Protein AF-0000000080429014 (afdb_homodimer)

Organism: Mucor circinelloides f. circinelloides (strain 1006PhL) (NCBI:txid1220926)

Secondary structure (DSSP, 8-state):
-EEEETTTTEEEEPPBTSEEEE-TTSTT---TTS-TTSEEEEE-TTS-EEEEE-SSS-EEETTEEE-BT-EEEE-TT-EEEEEEEEEEEEEEEEEEEE-PPPSS------B--/-EEEETTTTEEEEPPBTSEEEE-TTSTT---TTS-TTSEEEEE-TTS-EEEEE-SSS-EEETTEEE-BT-EEEE-TT-EEEEEEEEEEEEEEEEEEEE-PPPSS------B--

pLDDT: mean 89.36, std 12.42, range [37.47, 98.31]

Radius of gyration: 23.68 Å; Cα contacts (8 Å, |Δi|>4): 549; chains: 2; bounding box: 33×67×46 Å

Foldseek 3Di:
DWDADPVVRDIGDDDEPDKDFDWDPPRPQPAPQIDSRQKIWHQYPVRKIKIAGADQWFKDWVNHTDGHRGMDIDDPPIDIDTDRDDDPDDDDDDDDDDDDDDPDDDDDPDDPD/DWDADPVVRDIDDDDEPDKDFDWDPPRPQPAPQIDSRQKIWHQYPVRKIKIAGADQWFKDWVNHTDGHRHMDIDDPPIDIDTDRDDDPDDDDDDDDDDDDDDPDDDDDPDDPD

Sequence (226 aa):
MSFTNLTSNETYELKVGEPTYIGRHKYGIESKFISERQLKVILEEDNRCFITNLSNKRVRLNHAAILINDEHQLQDGDEIDLLLEGIRKGKHLKFKFNLPLLDEKVVRNVAVIMSFTNLTSNETYELKVGEPTYIGRHKYGIESKFISERQLKVILEEDNRCFITNLSNKRVRLNHAAILIND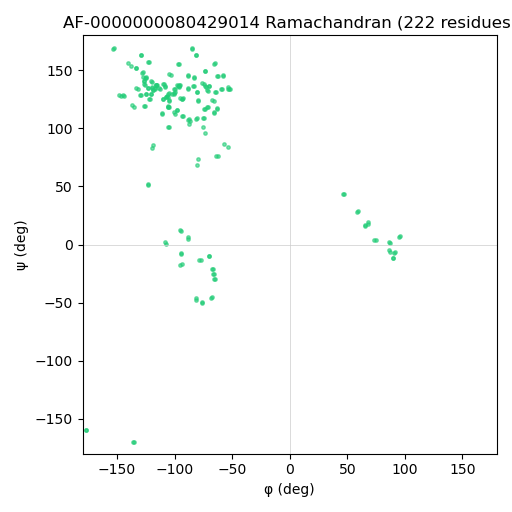EHQLQDGDEIDLLLEGIRKGKHLKFKFNLPLLDEKVVRNVAVI

Solvent-accessible surface area (backbone atoms only — not comparable to full-atom values): 12555 Å² total; per-residue (Å²): 95,33,37,25,27,65,79,80,66,48,73,43,75,61,51,70,72,38,79,44,64,42,20,34,83,34,90,82,34,86,38,95,75,43,47,59,58,30,29,43,33,37,32,38,86,85,62,51,29,37,38,27,33,64,44,90,61,58,33,22,52,73,77,18,45,50,52,61,73,38,73,41,77,58,54,52,67,41,35,40,40,37,55,52,42,61,43,75,50,47,52,68,49,39,35,36,32,46,46,66,85,64,94,62,83,84,84,76,91,61,55,75,108,93,33,37,26,28,66,80,79,67,48,74,43,78,60,51,70,71,38,78,44,66,43,20,33,80,34,90,83,33,83,39,92,76,43,46,59,59,31,29,43,33,36,30,38,88,86,60,49,31,37,38,29,31,65,42,90,58,58,34,23,52,74,77,19,44,50,52,61,71,38,74,43,76,58,53,52,67,41,36,39,40,36,56,51,42,60,44,76,51,46,53,69,48,39,36,38,31,45,47,65,85,64,95,61,83,85,85,76,90,61,55,75,107

InterPro domains:
  IPR000253 Forkhead-associated (FHA) domain [PF00498] (22-82)
  IPR008984 SMAD/FHA domain superfamily [SSF49879] (11-83)

Nearest PDB structures (foldseek):
  5t2f-assembly1_A  TM=8.576E-01  e=1.358E-03  Saccharomyces cerevisiae S288C
  1g6g-assembly1_B  TM=8.709E-01  e=2.890E-03  Saccharomyces cerevisiae
  5t2f-assembly4_D  TM=8.706E-01  e=4.599E-03  Saccharomyces cerevisiae S288C
  5t2s-assembly3_C  TM=8.630E-01  e=4.095E-03  Saccharomyces cerevisiae S288C
  6c4u-assembly6_A  TM=7.864E-01  e=4.095E-03  Saccharomyces cerevisiae

Structure (mmCIF, N/CA/C/O backbone):
data_AF-0000000080429014-model_v1
#
loop_
_entity.id
_entity.type
_entity.pdbx_description
1 polymer 'FHA domain-containing protein'
#
loop_
_atom_site.group_PDB
_atom_site.id
_atom_site.type_symbol
_atom_site.label_atom_id
_atom_site.label_alt_id
_atom_site.label_comp_id
_atom_site.label_asym_id
_atom_site.label_entity_id
_atom_site.label_seq_id
_atom_site.pdbx_PDB_ins_code
_atom_site.Cartn_x
_atom_site.Cartn_y
_atom_site.Cartn_z
_atom_site.occupancy
_atom_site.B_iso_or_equiv
_atom_site.auth_seq_id
_atom_site.auth_comp_id
_atom_site.auth_asym_id
_atom_site.auth_atom_id
_atom_site.pdbx_PDB_model_num
ATOM 1 N N . MET A 1 1 ? -3.182 -32.344 -12.32 1 93.31 1 MET A N 1
ATOM 2 C CA . MET A 1 1 ? -3.227 -31.141 -11.492 1 93.31 1 MET A CA 1
ATOM 3 C C . MET A 1 1 ? -2.412 -30.016 -12.125 1 93.31 1 MET A C 1
ATOM 5 O O . MET A 1 1 ? -1.386 -30.266 -12.758 1 93.31 1 MET A O 1
ATOM 9 N N . SER A 1 2 ? -2.988 -28.828 -12.195 1 97.5 2 SER A N 1
ATOM 10 C CA . SER A 1 2 ? -2.369 -27.766 -12.977 1 97.5 2 SER A CA 1
ATOM 11 C C . SER A 1 2 ? -2.76 -26.391 -12.438 1 97.5 2 SER A C 1
ATOM 13 O O . SER A 1 2 ? -3.559 -26.281 -11.5 1 97.5 2 SER A O 1
ATOM 15 N N . PHE A 1 3 ? -2.072 -25.391 -12.922 1 97.88 3 PHE A N 1
ATOM 16 C CA . PHE A 1 3 ? -2.52 -24.016 -12.727 1 97.88 3 PHE A CA 1
ATOM 17 C C . PHE A 1 3 ? -2.449 -23.234 -14.031 1 97.88 3 PHE A C 1
ATOM 19 O O . PHE A 1 3 ? -1.643 -23.547 -14.906 1 97.88 3 PHE A O 1
ATOM 26 N N . THR A 1 4 ? -3.318 -22.281 -14.086 1 98.31 4 THR A N 1
ATOM 27 C CA . THR A 1 4 ? -3.488 -21.547 -15.336 1 98.31 4 THR A CA 1
ATOM 28 C C . THR A 1 4 ? -3.242 -20.062 -15.125 1 98.31 4 THR A C 1
ATOM 30 O O . THR A 1 4 ? -3.76 -19.469 -14.172 1 98.31 4 THR A O 1
ATOM 33 N N . ASN A 1 5 ? -2.301 -19.5 -15.953 1 97.69 5 ASN A N 1
ATOM 34 C CA . ASN A 1 5 ? -2.23 -18.047 -16.078 1 97.69 5 ASN A CA 1
ATOM 35 C C . ASN A 1 5 ? -3.477 -17.484 -16.734 1 97.69 5 ASN A C 1
ATOM 37 O O . ASN A 1 5 ? -3.711 -17.719 -17.922 1 97.69 5 ASN A O 1
ATOM 41 N N . LEU A 1 6 ? -4.191 -16.719 -15.93 1 95.94 6 LEU A N 1
ATOM 42 C CA . LEU A 1 6 ? -5.496 -16.297 -16.422 1 95.94 6 LEU A CA 1
ATOM 43 C C . LEU A 1 6 ? -5.355 -15.148 -17.406 1 95.94 6 LEU A C 1
ATOM 45 O O . LEU A 1 6 ? -6.281 -14.867 -18.172 1 95.94 6 LEU A O 1
ATOM 49 N N . THR A 1 7 ? -4.227 -14.617 -17.422 1 88.75 7 THR A N 1
ATOM 50 C CA . THR A 1 7 ? -3.967 -13.539 -18.375 1 88.75 7 THR A CA 1
ATOM 51 C C . THR A 1 7 ? -3.643 -14.094 -19.75 1 88.75 7 THR A C 1
ATOM 53 O O . THR A 1 7 ? -4.195 -13.641 -20.75 1 88.75 7 THR A O 1
ATOM 56 N N . SER A 1 8 ? -2.781 -15.055 -19.812 1 91.25 8 SER A N 1
ATOM 57 C CA . SER A 1 8 ? -2.354 -15.648 -21.078 1 91.25 8 SER A CA 1
ATOM 58 C C . SER A 1 8 ? -3.184 -16.875 -21.422 1 91.25 8 SER A C 1
ATOM 60 O O . SER A 1 8 ? -3.143 -17.359 -22.547 1 91.25 8 SER A O 1
ATOM 62 N N . ASN A 1 9 ? -3.869 -17.422 -20.469 1 95.12 9 ASN A N 1
ATOM 63 C CA . ASN A 1 9 ? -4.656 -18.656 -20.578 1 95.12 9 ASN A CA 1
ATOM 64 C C . ASN A 1 9 ? -3.768 -19.875 -20.781 1 95.12 9 ASN A C 1
ATOM 66 O O . ASN A 1 9 ? -4.203 -20.875 -21.375 1 95.12 9 ASN A O 1
ATOM 70 N N . GLU A 1 10 ? -2.506 -19.734 -20.469 1 96.69 10 GLU A N 1
ATOM 71 C CA . GLU A 1 10 ? -1.601 -20.875 -20.516 1 96.69 10 GLU A CA 1
ATOM 72 C C . GLU A 1 10 ? -1.693 -21.703 -19.234 1 96.69 10 GLU A C 1
ATOM 74 O O . GLU A 1 10 ? -1.792 -21.156 -18.141 1 96.69 10 GLU A O 1
ATOM 79 N N . THR A 1 11 ? -1.732 -23.016 -19.438 1 98.31 11 THR A N 1
ATOM 80 C CA . THR A 1 11 ? -1.857 -23.938 -18.312 1 98.31 11 THR A CA 1
ATOM 81 C C . THR A 1 11 ? -0.561 -24.719 -18.109 1 98.31 11 THR A C 1
ATOM 83 O O . THR A 1 11 ? 0.078 -25.141 -19.078 1 98.31 11 THR A O 1
ATOM 86 N N . TYR A 1 12 ? -0.202 -24.859 -16.828 1 97.94 12 TYR A N 1
ATOM 87 C CA . TYR A 1 12 ? 1.042 -25.531 -16.469 1 97.94 12 TYR A CA 1
ATOM 88 C C . TYR A 1 12 ? 0.783 -26.672 -15.5 1 97.94 12 TYR A C 1
ATOM 90 O O . TYR A 1 12 ? -0.049 -26.562 -14.602 1 97.94 12 TYR A O 1
ATOM 98 N N . GLU A 1 13 ? 1.482 -27.672 -15.656 1 96.94 13 GLU A N 1
ATOM 99 C CA . GLU A 1 13 ? 1.328 -28.828 -14.789 1 96.94 13 GLU A CA 1
ATOM 100 C C . GLU A 1 13 ? 2.098 -28.656 -13.484 1 96.94 13 GLU A C 1
ATOM 102 O O . GLU A 1 13 ? 3.182 -28.062 -13.469 1 96.94 13 GLU A O 1
ATOM 107 N N . LEU A 1 14 ? 1.487 -29.172 -12.445 1 97.19 14 LEU A N 1
ATOM 108 C CA . LEU A 1 14 ? 2.168 -29.219 -11.156 1 97.19 14 LEU A CA 1
ATOM 109 C C . LEU A 1 14 ? 2.828 -30.578 -10.945 1 97.19 14 LEU A C 1
ATOM 111 O O . LEU A 1 14 ? 2.238 -31.609 -11.258 1 97.19 14 LEU A O 1
ATOM 115 N N . LYS A 1 15 ? 4.004 -30.547 -10.445 1 94.62 15 LYS A N 1
ATOM 116 C CA . LYS A 1 15 ? 4.695 -31.797 -10.125 1 94.62 15 LYS A CA 1
ATOM 117 C C . LYS A 1 15 ? 4.367 -32.25 -8.711 1 94.62 15 LYS A C 1
ATOM 119 O O . LYS A 1 15 ? 4.398 -31.469 -7.766 1 94.62 15 LYS A O 1
ATOM 124 N N . VAL A 1 16 ? 4.082 -33.531 -8.664 1 95 16 VAL A N 1
ATOM 125 C CA . VAL A 1 16 ? 3.766 -34.094 -7.355 1 95 16 VAL A CA 1
ATOM 126 C C . VAL A 1 16 ? 5.055 -34.375 -6.582 1 95 16 VAL A C 1
ATOM 128 O O . VAL A 1 16 ? 6.004 -34.938 -7.133 1 95 16 VAL A O 1
ATOM 131 N N . GLY A 1 17 ? 5.07 -33.938 -5.395 1 94.56 17 GLY A N 1
ATOM 132 C CA . GLY A 1 17 ? 6.172 -34.312 -4.52 1 94.56 17 GLY A CA 1
ATOM 133 C C . GLY A 1 17 ? 7.371 -33.375 -4.652 1 94.56 17 GLY A C 1
ATOM 134 O O . GLY A 1 17 ? 8.391 -33.562 -3.986 1 94.56 17 GLY A O 1
ATOM 135 N N . GLU A 1 18 ? 7.301 -32.469 -5.605 1 95.19 18 GLU A N 1
ATOM 136 C CA . GLU A 1 18 ? 8.383 -31.5 -5.809 1 95.19 18 GLU A CA 1
ATOM 137 C C . GLU A 1 18 ? 7.867 -30.062 -5.793 1 95.19 18 GLU A C 1
ATOM 139 O O . GLU A 1 18 ? 6.773 -29.797 -6.285 1 95.19 18 GLU A O 1
ATOM 144 N N . PRO A 1 19 ? 8.68 -29.172 -5.219 1 97.19 19 PRO A N 1
ATOM 145 C CA . PRO A 1 19 ? 8.234 -27.781 -5.211 1 97.19 19 PRO A CA 1
ATOM 146 C C . PRO A 1 19 ? 8.258 -27.156 -6.602 1 97.19 19 PRO A C 1
ATOM 148 O O . PRO A 1 19 ? 9.148 -27.438 -7.398 1 97.19 19 PRO A O 1
ATOM 151 N N . THR A 1 20 ? 7.262 -26.453 -6.91 1 97.94 20 THR A N 1
ATOM 152 C CA . THR A 1 20 ? 7.195 -25.578 -8.086 1 97.94 20 THR A CA 1
ATOM 153 C C . THR A 1 20 ? 7.332 -24.125 -7.68 1 97.94 20 THR A C 1
ATOM 155 O O . THR A 1 20 ? 6.57 -23.625 -6.852 1 97.94 20 THR A O 1
ATOM 158 N N . TYR A 1 21 ? 8.273 -23.422 -8.242 1 98.19 21 TYR A N 1
ATOM 159 C CA . TYR A 1 21 ? 8.453 -22.016 -7.949 1 98.19 21 TYR A CA 1
ATOM 160 C C . TYR A 1 21 ? 7.887 -21.141 -9.062 1 98.19 21 TYR A C 1
ATOM 162 O O . TYR A 1 21 ? 8.18 -21.375 -10.242 1 98.19 21 TYR A O 1
ATOM 170 N N . ILE A 1 22 ? 7.098 -20.219 -8.68 1 98 22 ILE A N 1
ATOM 171 C CA . ILE A 1 22 ? 6.477 -19.266 -9.586 1 98 22 ILE A CA 1
ATOM 172 C C . ILE A 1 22 ? 7.078 -17.875 -9.367 1 98 22 ILE A C 1
ATOM 174 O O . ILE A 1 22 ? 7.098 -17.375 -8.234 1 98 22 ILE A O 1
ATOM 178 N N . GLY A 1 23 ? 7.547 -17.328 -10.359 1 97.81 23 GLY A N 1
ATOM 179 C CA . GLY A 1 23 ? 8.188 -16.031 -10.266 1 97.81 23 GLY A CA 1
ATOM 180 C C . GLY A 1 23 ? 8.641 -15.5 -11.609 1 97.81 23 GLY A C 1
ATOM 181 O O . GLY A 1 23 ? 8.156 -15.93 -12.656 1 97.81 23 GLY A O 1
ATOM 182 N N . ARG A 1 24 ? 9.547 -14.586 -11.562 1 96 24 ARG A N 1
ATOM 183 C CA . ARG A 1 24 ? 10.039 -13.867 -12.734 1 96 24 ARG A CA 1
ATOM 184 C C . ARG A 1 24 ? 10.516 -14.836 -13.812 1 96 24 ARG A C 1
ATOM 186 O O . ARG A 1 24 ? 11.188 -15.828 -13.508 1 96 24 ARG A O 1
ATOM 193 N N . HIS A 1 25 ? 10.18 -14.617 -15.008 1 96.5 25 HIS A N 1
ATOM 194 C CA . HIS A 1 25 ? 10.562 -15.336 -16.219 1 96.5 25 HIS A CA 1
ATOM 195 C C . HIS A 1 25 ? 9.859 -16.688 -16.297 1 96.5 25 HIS A C 1
ATOM 197 O O . HIS A 1 25 ? 10.195 -17.516 -17.156 1 96.5 25 HIS A O 1
ATOM 203 N N . LYS A 1 26 ? 9.008 -16.953 -15.367 1 97.25 26 LYS A N 1
ATOM 204 C CA . LYS A 1 26 ? 8.289 -18.219 -15.367 1 97.25 26 LYS A CA 1
ATOM 205 C C . LYS A 1 26 ? 6.781 -18 -15.445 1 97.25 26 LYS A C 1
ATOM 207 O O . LYS A 1 26 ? 6.262 -17.047 -14.852 1 97.25 26 LYS A O 1
ATOM 212 N N . TYR A 1 27 ? 6.105 -18.781 -16.172 1 97.38 27 TYR A N 1
ATOM 213 C CA . TYR A 1 27 ? 4.652 -18.906 -16.188 1 97.38 27 TYR A CA 1
ATOM 214 C C . TYR A 1 27 ? 4.004 -17.578 -16.547 1 97.38 27 TYR A C 1
ATOM 216 O O . TYR A 1 27 ? 2.959 -17.219 -16 1 97.38 27 TYR A O 1
ATOM 224 N N . GLY A 1 28 ? 4.703 -16.781 -17.312 1 96.12 28 GLY A N 1
ATOM 225 C CA . GLY A 1 28 ? 4.145 -15.562 -17.859 1 96.12 28 GLY A CA 1
ATOM 226 C C . GLY A 1 28 ? 4.441 -14.336 -17.031 1 96.12 28 GLY A C 1
ATOM 227 O O . GLY A 1 28 ? 3.895 -13.258 -17.281 1 96.12 28 GLY A O 1
ATOM 228 N N . ILE A 1 29 ? 5.242 -14.484 -16.031 1 95.75 29 ILE A N 1
ATOM 229 C CA . ILE A 1 29 ? 5.59 -13.352 -15.188 1 95.75 29 ILE A CA 1
ATOM 230 C C . ILE A 1 29 ? 6.801 -12.617 -15.766 1 95.75 29 ILE A C 1
ATOM 232 O O . ILE A 1 29 ? 7.918 -13.141 -15.727 1 95.75 29 ILE A O 1
ATOM 236 N N . GLU A 1 30 ? 6.41 -11.406 -16.297 1 92.62 30 GLU A N 1
ATOM 237 C CA . GLU A 1 30 ? 7.473 -10.555 -16.828 1 92.62 30 GLU A CA 1
ATOM 238 C C . GLU A 1 30 ? 7.523 -9.219 -16.094 1 92.62 30 GLU A C 1
ATOM 240 O O . GLU A 1 30 ? 6.832 -8.273 -16.469 1 92.62 30 GLU A O 1
ATOM 245 N N . 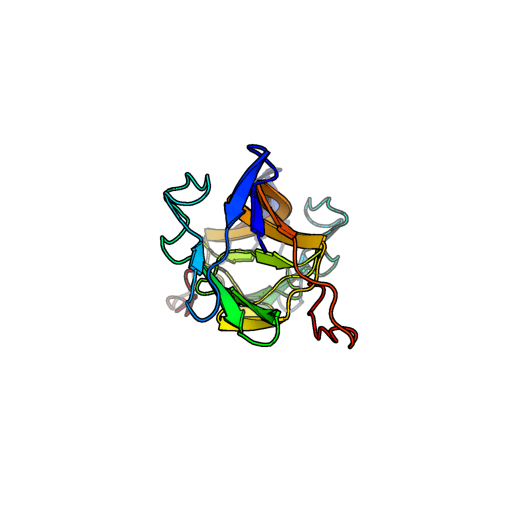SER A 1 31 ? 8.148 -9.219 -15.016 1 91.88 31 SER A N 1
ATOM 246 C CA . SER A 1 31 ? 8.367 -8.031 -14.203 1 91.88 31 SER A CA 1
ATOM 247 C C . SER A 1 31 ? 9.719 -8.086 -13.492 1 91.88 31 SER A C 1
ATOM 249 O O . SER A 1 31 ? 10.023 -9.062 -12.805 1 91.88 31 SER A O 1
ATOM 251 N N . LYS A 1 32 ? 10.477 -7.055 -13.641 1 90.69 32 LYS A N 1
ATOM 252 C CA . LYS A 1 32 ? 11.789 -7.016 -13 1 90.69 32 LYS A CA 1
ATOM 253 C C . LYS A 1 32 ? 11.664 -6.887 -11.484 1 90.69 32 LYS A C 1
ATOM 255 O O . LYS A 1 32 ? 12.648 -7.059 -10.758 1 90.69 32 LYS A O 1
ATOM 260 N N . PHE A 1 33 ? 10.438 -6.633 -11 1 89.31 33 PHE A N 1
ATOM 261 C CA . PHE A 1 33 ? 10.227 -6.395 -9.578 1 89.31 33 PHE A CA 1
ATOM 262 C C . PHE A 1 33 ? 9.836 -7.684 -8.859 1 89.31 33 PHE A C 1
ATOM 264 O O . PHE A 1 33 ? 9.703 -7.703 -7.637 1 89.31 33 PHE A O 1
ATOM 271 N N . ILE A 1 34 ? 9.586 -8.703 -9.555 1 93.69 34 ILE A N 1
ATOM 272 C CA . ILE A 1 34 ? 9.172 -9.984 -8.984 1 93.69 34 ILE A CA 1
ATOM 273 C C . ILE A 1 34 ? 10.367 -10.922 -8.906 1 93.69 34 ILE A C 1
ATOM 275 O O . ILE A 1 34 ? 11.133 -11.047 -9.867 1 93.69 34 ILE A O 1
ATOM 279 N N . SER A 1 35 ? 10.5 -11.555 -7.742 1 95.19 35 SER A N 1
ATOM 280 C CA . SER A 1 35 ? 11.562 -12.547 -7.582 1 95.19 35 SER A CA 1
ATOM 281 C C . SER A 1 35 ? 11.336 -13.75 -8.492 1 95.19 35 SER A C 1
ATOM 283 O O . SER A 1 35 ? 10.195 -14.102 -8.789 1 95.19 35 SER A O 1
ATOM 285 N N . GLU A 1 36 ? 12.422 -14.461 -8.82 1 97.06 36 GLU A N 1
ATOM 286 C CA . GLU A 1 36 ? 12.344 -15.711 -9.562 1 97.06 36 GLU A CA 1
ATOM 287 C C . GLU A 1 36 ? 11.672 -16.797 -8.727 1 97.06 36 GLU A C 1
ATOM 289 O O . GLU A 1 36 ? 11.172 -17.781 -9.266 1 97.06 36 GLU A O 1
ATOM 294 N N . ARG A 1 37 ? 11.68 -16.625 -7.523 1 97.31 37 ARG A N 1
ATOM 295 C CA . ARG A 1 37 ? 11.102 -17.547 -6.562 1 97.31 37 ARG A CA 1
ATOM 296 C C . ARG A 1 37 ? 10.062 -16.859 -5.688 1 97.31 37 ARG A C 1
ATOM 298 O O . ARG A 1 37 ? 10.102 -16.969 -4.461 1 97.31 37 ARG A O 1
ATOM 305 N N . GLN A 1 38 ? 9.102 -16.188 -6.297 1 97.31 38 GLN A N 1
ATOM 306 C CA . GLN A 1 38 ? 8.102 -15.375 -5.602 1 97.31 38 GLN A CA 1
ATOM 307 C C . GLN A 1 38 ? 7.148 -16.25 -4.797 1 97.31 38 GLN A C 1
ATOM 309 O O . GLN A 1 38 ? 6.852 -15.953 -3.637 1 97.31 38 GLN A O 1
ATOM 314 N N . LEU A 1 39 ? 6.668 -17.328 -5.406 1 97.94 39 LEU A N 1
ATOM 315 C CA . LEU A 1 39 ? 5.738 -18.266 -4.785 1 97.94 39 LEU A CA 1
ATOM 316 C C . LEU A 1 39 ? 6.277 -19.688 -4.844 1 97.94 39 LEU A C 1
ATOM 318 O O . LEU A 1 39 ? 6.879 -20.094 -5.844 1 97.94 39 LEU A O 1
ATOM 322 N N . LYS A 1 40 ? 6.133 -20.375 -3.793 1 98.31 40 LYS A N 1
ATOM 323 C CA . LYS A 1 40 ? 6.41 -21.812 -3.74 1 98.31 40 LYS A CA 1
ATOM 324 C C . LYS A 1 40 ? 5.117 -22.625 -3.66 1 98.31 40 LYS A C 1
ATOM 326 O O . LYS A 1 40 ? 4.27 -22.359 -2.805 1 98.31 40 LYS A O 1
ATOM 331 N N . VAL A 1 41 ? 4.977 -23.562 -4.559 1 98.25 41 VAL A N 1
ATOM 332 C CA . VAL A 1 41 ? 3.807 -24.422 -4.562 1 98.25 41 VAL A CA 1
ATOM 333 C C . VAL A 1 41 ? 4.246 -25.891 -4.414 1 98.25 41 VAL A C 1
ATOM 335 O O . VAL A 1 41 ? 5.137 -26.344 -5.129 1 98.25 41 VAL A O 1
ATOM 338 N N . ILE A 1 42 ? 3.613 -26.516 -3.494 1 97.38 42 ILE A N 1
ATOM 339 C CA . ILE A 1 42 ? 3.93 -27.938 -3.295 1 97.38 42 ILE A CA 1
ATOM 340 C C . ILE A 1 42 ? 2.65 -28.766 -3.371 1 97.38 42 ILE A C 1
ATOM 342 O O . ILE A 1 42 ? 1.707 -28.531 -2.609 1 97.38 42 ILE A O 1
ATOM 346 N N . LEU A 1 43 ? 2.648 -29.641 -4.32 1 96.69 43 LEU A N 1
ATOM 347 C CA . LEU A 1 43 ? 1.604 -30.656 -4.395 1 96.69 43 LEU A CA 1
ATOM 348 C C . LEU A 1 43 ? 2.078 -31.969 -3.787 1 96.69 43 LEU A C 1
ATOM 350 O O . LEU A 1 43 ? 2.977 -32.625 -4.324 1 96.69 43 LEU A O 1
ATOM 354 N N . GLU A 1 44 ? 1.412 -32.281 -2.775 1 95.38 44 GLU A N 1
ATOM 355 C CA . GLU A 1 44 ? 1.82 -33.5 -2.066 1 95.38 44 GLU A CA 1
ATOM 356 C C . GLU A 1 44 ? 1.2 -34.75 -2.697 1 95.38 44 GLU A C 1
ATOM 358 O O . GLU A 1 44 ? 0.264 -34.656 -3.494 1 95.38 44 GLU A O 1
ATOM 363 N N . GLU A 1 45 ? 1.742 -35.875 -2.232 1 94.12 45 GLU A N 1
ATOM 364 C CA . GLU A 1 45 ? 1.263 -37.156 -2.76 1 94.12 45 GLU A CA 1
ATOM 365 C C . GLU A 1 45 ? -0.19 -37.406 -2.365 1 94.12 45 GLU A C 1
ATOM 367 O O . GLU A 1 45 ? -0.926 -38.094 -3.084 1 94.12 45 GLU A O 1
ATOM 372 N N . ASP A 1 46 ? -0.623 -36.844 -1.316 1 92.5 46 ASP A N 1
ATOM 373 C CA . ASP A 1 46 ? -1.994 -37.062 -0.861 1 92.5 46 ASP A CA 1
ATOM 374 C C . ASP A 1 46 ? -2.943 -36.062 -1.502 1 92.5 46 ASP A C 1
ATOM 376 O O . ASP A 1 46 ? -4.086 -35.906 -1.061 1 92.5 46 ASP A O 1
ATOM 380 N N . ASN A 1 47 ? -2.436 -35.25 -2.414 1 92.25 47 ASN A N 1
ATOM 381 C CA . ASN A 1 47 ? -3.209 -34.344 -3.246 1 92.25 47 ASN A CA 1
ATOM 382 C C . ASN A 1 47 ? -3.428 -33 -2.549 1 92.25 47 ASN A C 1
ATOM 384 O O . ASN A 1 47 ? -4.098 -32.125 -3.088 1 92.25 47 ASN A O 1
ATOM 388 N N . ARG A 1 48 ? -2.893 -32.906 -1.408 1 94.06 48 ARG A N 1
ATOM 389 C CA . ARG A 1 48 ? -2.922 -31.578 -0.79 1 94.06 48 ARG A CA 1
ATOM 390 C C . ARG A 1 48 ? -1.909 -30.641 -1.444 1 94.06 48 ARG A C 1
ATOM 392 O O . ARG A 1 48 ? -0.793 -31.062 -1.767 1 94.06 48 ARG A O 1
ATOM 399 N N . CYS A 1 49 ? -2.348 -29.469 -1.634 1 95.88 49 CYS A N 1
ATOM 400 C CA . CYS A 1 49 ? -1.521 -28.453 -2.293 1 95.88 49 CYS A CA 1
ATOM 401 C C . CYS A 1 49 ? -1.359 -27.219 -1.412 1 95.88 49 CYS A C 1
ATOM 403 O O . CYS A 1 49 ? -2.324 -26.766 -0.799 1 95.88 49 CYS A O 1
ATOM 405 N N . PHE A 1 50 ? -0.13 -26.75 -1.337 1 96.44 50 PHE A N 1
ATOM 406 C CA . PHE A 1 50 ? 0.166 -25.609 -0.491 1 96.44 50 PHE A CA 1
ATOM 407 C C . PHE A 1 50 ? 0.91 -24.531 -1.277 1 96.44 50 PHE A C 1
ATOM 409 O O . PHE A 1 50 ? 1.704 -24.844 -2.168 1 96.44 50 PHE A O 1
ATOM 416 N N . ILE A 1 51 ? 0.623 -23.266 -0.867 1 97.12 51 ILE A N 1
ATOM 417 C CA . ILE A 1 51 ? 1.328 -22.141 -1.473 1 97.12 51 ILE A CA 1
ATOM 418 C C . ILE A 1 51 ? 1.952 -21.281 -0.382 1 97.12 51 ILE A C 1
ATOM 420 O O . ILE A 1 51 ? 1.357 -21.078 0.681 1 97.12 51 ILE A O 1
ATOM 424 N N . THR A 1 52 ? 3.113 -20.812 -0.637 1 96.12 52 THR A N 1
ATOM 425 C CA . THR A 1 52 ? 3.824 -19.922 0.274 1 96.12 52 THR A CA 1
ATOM 426 C C . THR A 1 52 ? 4.336 -18.703 -0.465 1 96.12 52 THR A C 1
ATOM 428 O O . THR A 1 52 ? 4.906 -18.812 -1.554 1 96.12 52 THR A O 1
ATOM 431 N N . ASN A 1 53 ? 4.02 -17.547 0.081 1 96.19 53 ASN A N 1
ATOM 432 C CA . ASN A 1 53 ? 4.613 -16.297 -0.387 1 96.19 53 ASN A CA 1
ATOM 433 C C . ASN A 1 53 ? 6.016 -16.094 0.178 1 96.19 53 ASN A C 1
ATOM 435 O O . ASN A 1 53 ? 6.199 -16.047 1.396 1 96.19 53 ASN A O 1
ATOM 439 N N . LEU A 1 54 ? 6.996 -15.914 -0.732 1 96 54 LEU A N 1
ATOM 440 C CA . LEU A 1 54 ? 8.375 -15.969 -0.258 1 96 54 LEU A CA 1
ATOM 441 C C . LEU A 1 54 ? 9 -14.578 -0.243 1 96 54 LEU A C 1
ATOM 443 O O . LEU A 1 54 ? 10.18 -14.43 0.057 1 96 54 LEU A O 1
ATOM 447 N N . SER A 1 55 ? 8.266 -13.539 -0.622 1 92.38 55 SER A N 1
ATOM 448 C CA . SER A 1 55 ? 8.773 -12.172 -0.645 1 92.38 55 SER A CA 1
ATOM 449 C C . SER A 1 55 ? 7.766 -11.188 -0.052 1 92.38 55 SER A C 1
ATOM 451 O O . SER A 1 55 ? 6.781 -11.602 0.564 1 92.38 55 SER A O 1
ATOM 453 N N . ASN A 1 56 ? 8.031 -9.906 -0.208 1 86.44 56 ASN A N 1
ATOM 454 C CA . ASN A 1 56 ? 7.168 -8.875 0.36 1 86.44 56 ASN A CA 1
ATOM 455 C C . ASN A 1 56 ? 6.145 -8.375 -0.656 1 86.44 56 ASN A C 1
ATOM 457 O O . ASN A 1 56 ? 5.484 -7.363 -0.429 1 86.44 56 ASN A O 1
ATOM 461 N N . LYS A 1 57 ? 6.027 -9.086 -1.736 1 88.62 57 LYS A N 1
ATOM 462 C CA . LYS A 1 57 ? 5.062 -8.664 -2.748 1 88.62 57 LYS A CA 1
ATOM 463 C C . LYS A 1 57 ? 3.633 -8.953 -2.305 1 88.62 57 LYS A C 1
ATOM 465 O O . LYS A 1 57 ? 3.398 -9.859 -1.505 1 88.62 57 LYS A O 1
ATOM 470 N N . ARG A 1 58 ? 2.826 -8.125 -2.762 1 87.31 58 ARG A N 1
ATOM 471 C CA . ARG A 1 58 ? 1.421 -8.32 -2.414 1 87.31 58 ARG A CA 1
ATOM 472 C C . ARG A 1 58 ? 0.824 -9.492 -3.18 1 87.31 58 ARG A C 1
ATOM 474 O O . ARG A 1 58 ? 0.781 -9.484 -4.41 1 87.31 58 ARG A O 1
ATOM 481 N N . VAL A 1 59 ? 0.425 -10.492 -2.492 1 91.31 59 VAL A N 1
ATOM 482 C CA . VAL A 1 59 ? -0.206 -11.688 -3.035 1 91.31 59 VAL A CA 1
ATOM 483 C C . VAL A 1 59 ? -1.554 -11.914 -2.354 1 91.31 59 VAL A C 1
ATOM 485 O O . VAL A 1 59 ? -1.662 -11.82 -1.129 1 91.31 59 VAL A O 1
ATOM 488 N N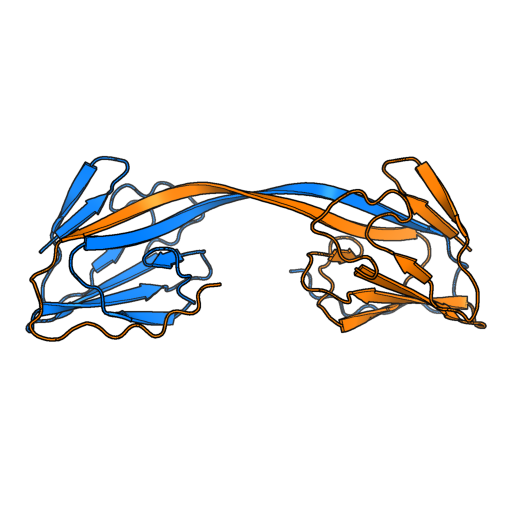 . ARG A 1 60 ? -2.545 -12.102 -3.125 1 92.25 60 ARG A N 1
ATOM 489 C CA . ARG A 1 60 ? -3.863 -12.398 -2.576 1 92.25 60 ARG A CA 1
ATOM 490 C C . ARG A 1 60 ? -4.332 -13.789 -3 1 92.25 60 ARG A C 1
ATOM 492 O O . ARG A 1 60 ? -4.102 -14.203 -4.137 1 92.25 60 ARG A O 1
ATOM 499 N N . LEU A 1 61 ? -4.855 -14.555 -2.045 1 93.81 61 LEU A N 1
ATOM 500 C CA . LEU A 1 61 ? -5.605 -15.789 -2.27 1 93.81 61 LEU A CA 1
ATOM 501 C C . LEU A 1 61 ? -7.105 -15.539 -2.176 1 93.81 61 LEU A C 1
ATOM 503 O O . LEU A 1 61 ? -7.629 -15.258 -1.094 1 93.81 61 LEU A O 1
ATOM 507 N N . ASN A 1 62 ? -7.734 -15.664 -3.242 1 91.38 62 ASN A N 1
ATOM 508 C CA . ASN A 1 62 ? -9.156 -15.367 -3.322 1 91.38 62 ASN A CA 1
ATOM 509 C C . ASN A 1 62 ? -9.492 -14.031 -2.67 1 91.38 62 ASN A C 1
ATOM 511 O O . ASN A 1 62 ? -10.391 -13.945 -1.833 1 91.38 62 ASN A O 1
ATOM 515 N N . HIS A 1 63 ? -8.859 -13.07 -2.814 1 84.5 63 HIS A N 1
ATOM 516 C CA . HIS A 1 63 ? -9.086 -11.688 -2.406 1 84.5 63 HIS A CA 1
ATOM 517 C C . HIS A 1 63 ? -8.492 -11.414 -1.03 1 84.5 63 HIS A C 1
ATOM 519 O O . HIS A 1 63 ? -8.539 -10.289 -0.539 1 84.5 63 HIS A O 1
ATOM 525 N N . ALA A 1 64 ? -8 -12.484 -0.361 1 84.44 64 ALA A N 1
ATOM 526 C CA . ALA A 1 64 ? -7.355 -12.312 0.937 1 84.44 64 ALA A CA 1
ATOM 527 C C . ALA A 1 64 ? -5.836 -12.25 0.791 1 84.44 64 ALA A C 1
ATOM 529 O O . ALA A 1 64 ? -5.242 -13.086 0.102 1 84.44 64 ALA A O 1
ATOM 530 N N . ALA A 1 65 ? -5.289 -11.312 1.519 1 86.38 65 ALA A N 1
ATOM 531 C CA . ALA A 1 65 ? -3.834 -11.172 1.451 1 86.38 65 ALA A CA 1
ATOM 532 C C . ALA A 1 65 ? -3.141 -12.336 2.154 1 86.38 65 ALA A C 1
ATOM 534 O O . ALA A 1 65 ? -3.588 -12.789 3.211 1 86.38 65 ALA A O 1
ATOM 535 N N . ILE A 1 66 ? -2.168 -12.883 1.442 1 86.62 66 ILE A N 1
ATOM 536 C CA . ILE A 1 66 ? -1.323 -13.844 2.139 1 86.62 66 ILE A CA 1
ATOM 537 C C . ILE A 1 66 ? 0.029 -13.211 2.457 1 86.62 66 ILE A C 1
ATOM 539 O O . ILE A 1 66 ? 0.645 -12.578 1.593 1 86.62 66 ILE A O 1
ATOM 543 N N . LEU A 1 67 ? 0.475 -13.328 3.705 1 85.81 67 LEU A N 1
ATOM 544 C CA . LEU A 1 67 ? 1.672 -12.664 4.207 1 85.81 67 LEU A CA 1
ATOM 545 C C . LEU A 1 67 ? 2.928 -13.438 3.824 1 85.81 67 LEU A C 1
ATOM 547 O O . LEU A 1 67 ? 2.846 -14.609 3.439 1 85.81 67 LEU A O 1
ATOM 551 N N . ILE A 1 68 ? 4.027 -12.789 3.908 1 88.06 68 ILE A N 1
ATOM 552 C CA . ILE A 1 68 ? 5.32 -13.383 3.596 1 88.06 68 ILE A CA 1
ATOM 553 C C . ILE A 1 68 ? 5.566 -14.594 4.5 1 88.06 68 ILE A C 1
ATOM 555 O O . ILE A 1 68 ? 5.27 -14.547 5.695 1 88.06 68 ILE A O 1
ATOM 559 N N . ASN A 1 69 ? 5.992 -15.625 3.895 1 90.62 69 ASN A N 1
ATOM 560 C CA . ASN A 1 69 ? 6.371 -16.875 4.539 1 90.62 69 ASN A CA 1
ATOM 561 C C . ASN A 1 69 ? 5.168 -17.562 5.188 1 90.62 69 ASN A C 1
ATOM 563 O O . ASN A 1 69 ? 5.328 -18.391 6.078 1 90.62 69 ASN A O 1
ATOM 567 N N . ASP A 1 70 ? 3.996 -17.109 4.781 1 88.06 70 ASP A N 1
ATOM 568 C CA . ASP A 1 70 ? 2.775 -17.781 5.238 1 88.06 70 ASP A CA 1
ATOM 569 C C . ASP A 1 70 ? 2.33 -18.859 4.25 1 88.06 70 ASP A C 1
ATOM 571 O O . ASP A 1 70 ? 2.219 -18.594 3.051 1 88.06 70 ASP A O 1
ATOM 575 N N . GLU A 1 71 ? 2.172 -20.016 4.789 1 92.56 71 GLU A N 1
ATOM 576 C CA . GLU A 1 71 ? 1.751 -21.125 3.949 1 92.56 71 GLU A CA 1
ATOM 577 C C . GLU A 1 71 ? 0.24 -21.328 4.02 1 92.56 71 GLU A C 1
ATOM 579 O O . GLU A 1 71 ? -0.347 -21.297 5.102 1 92.56 71 GLU A O 1
ATOM 584 N N . HIS A 1 72 ? -0.398 -21.531 2.895 1 94.19 72 HIS A N 1
ATOM 585 C CA . HIS A 1 72 ? -1.838 -21.75 2.814 1 94.19 72 HIS A CA 1
ATOM 586 C C . HIS A 1 72 ? -2.164 -22.953 1.938 1 94.19 72 HIS A C 1
ATOM 588 O O . HIS A 1 72 ? -1.55 -23.156 0.886 1 94.19 72 HIS A O 1
ATOM 594 N N . GLN A 1 73 ? -3.029 -23.766 2.43 1 94.19 73 GLN A N 1
ATOM 595 C CA . GLN A 1 73 ? -3.5 -24.875 1.59 1 94.19 73 GLN A CA 1
ATOM 596 C C . GLN A 1 73 ? -4.43 -24.359 0.491 1 94.19 73 GLN A C 1
ATOM 598 O O . GLN A 1 73 ? -5.297 -23.516 0.743 1 94.19 73 GLN A O 1
ATOM 603 N N . LEU A 1 74 ? -4.207 -24.859 -0.704 1 94.94 74 LEU A N 1
ATOM 604 C CA . LEU A 1 74 ? -5.043 -24.5 -1.844 1 94.94 74 LEU A CA 1
ATOM 605 C C . LEU A 1 74 ? -6.129 -25.547 -2.072 1 94.94 74 LEU A C 1
ATOM 607 O O . LEU A 1 74 ? -5.969 -26.703 -1.684 1 94.94 74 LEU A O 1
ATOM 611 N N . GLN A 1 75 ? -7.164 -25.109 -2.672 1 94.12 75 GLN A N 1
ATOM 612 C CA . GLN A 1 75 ? -8.211 -26 -3.168 1 94.12 75 GLN A CA 1
ATOM 613 C C . GLN A 1 75 ? -8.531 -25.703 -4.633 1 94.12 75 GLN A C 1
ATOM 615 O O . GLN A 1 75 ? -8.109 -24.672 -5.172 1 94.12 75 GLN A O 1
ATOM 620 N N . ASP A 1 76 ? -9.172 -26.656 -5.172 1 95.19 76 ASP A N 1
ATOM 621 C CA . ASP A 1 76 ? -9.555 -26.484 -6.57 1 95.19 76 ASP A CA 1
ATOM 622 C C . ASP A 1 76 ? -10.289 -25.156 -6.785 1 95.19 76 ASP A C 1
ATOM 624 O O . ASP A 1 76 ? -11.188 -24.812 -6.02 1 95.19 76 ASP A O 1
ATOM 628 N N . GLY A 1 77 ? -9.867 -24.469 -7.836 1 94.81 77 GLY A N 1
ATOM 629 C CA . GLY A 1 77 ? -10.539 -23.234 -8.219 1 94.81 77 GLY A CA 1
ATOM 630 C C . GLY A 1 77 ? -9.945 -22 -7.543 1 94.81 77 GLY A C 1
ATOM 631 O O . GLY A 1 77 ? -10.305 -20.875 -7.883 1 94.81 77 GLY A O 1
ATOM 632 N N . ASP A 1 78 ? -9.102 -22.219 -6.547 1 94.94 78 ASP A N 1
ATOM 633 C CA . ASP A 1 78 ? -8.484 -21.078 -5.883 1 94.94 78 ASP A CA 1
ATOM 634 C C . ASP A 1 78 ? -7.711 -20.219 -6.883 1 94.94 78 ASP A C 1
ATOM 636 O O . ASP A 1 78 ? -7.109 -20.734 -7.824 1 94.94 78 ASP A O 1
ATOM 640 N N . GLU A 1 79 ? -7.738 -18.875 -6.609 1 96.75 79 GLU A N 1
ATOM 641 C CA . GLU A 1 79 ? -7.043 -17.922 -7.457 1 96.75 79 GLU A CA 1
ATOM 642 C C . GLU A 1 79 ? -5.977 -17.156 -6.668 1 96.75 79 GLU A C 1
ATOM 644 O O . GLU A 1 79 ? -6.207 -16.766 -5.523 1 96.75 79 GLU A O 1
ATOM 649 N N . ILE A 1 80 ? -4.828 -17.031 -7.262 1 96.62 80 ILE A N 1
ATOM 650 C CA . ILE A 1 80 ? -3.738 -16.219 -6.734 1 96.62 80 ILE A CA 1
ATOM 651 C C . ILE A 1 80 ? -3.604 -14.945 -7.562 1 96.62 80 ILE A C 1
ATOM 653 O O . ILE A 1 80 ? -3.561 -14.992 -8.789 1 96.62 80 ILE A O 1
ATOM 657 N N . ASP A 1 81 ? -3.605 -13.797 -6.895 1 94.75 81 ASP A N 1
ATOM 658 C CA . ASP A 1 81 ? -3.398 -12.484 -7.496 1 94.75 81 ASP A CA 1
ATOM 659 C C . ASP A 1 81 ? -2.066 -11.883 -7.059 1 94.75 81 ASP A C 1
ATOM 661 O O . ASP A 1 81 ? -1.854 -11.633 -5.871 1 94.75 81 ASP A O 1
ATOM 665 N N . LEU A 1 82 ? -1.193 -11.773 -7.984 1 94.38 82 LEU A N 1
ATOM 666 C CA . LEU A 1 82 ? 0.136 -11.234 -7.727 1 94.38 82 LEU A CA 1
ATOM 667 C C . LEU A 1 82 ? 0.258 -9.812 -8.273 1 94.38 82 LEU A C 1
ATOM 669 O O . LEU A 1 82 ? 0.081 -9.594 -9.477 1 94.38 82 LEU A O 1
ATOM 673 N N . LEU A 1 83 ? 0.502 -8.805 -7.441 1 90.5 83 LEU A N 1
ATOM 674 C CA . LEU A 1 83 ? 0.78 -7.441 -7.891 1 90.5 83 LEU A CA 1
ATOM 675 C C . LEU A 1 83 ? 2.191 -7.336 -8.453 1 90.5 83 LEU A C 1
ATOM 677 O O . LEU A 1 83 ? 3.172 -7.504 -7.727 1 90.5 83 LEU A O 1
ATOM 681 N N . LEU A 1 84 ? 2.264 -7.184 -9.789 1 89.62 84 LEU A N 1
ATOM 682 C CA . LEU A 1 84 ? 3.553 -7.129 -10.469 1 89.62 84 LEU A CA 1
ATOM 683 C C . LEU A 1 84 ? 4.215 -5.77 -10.266 1 89.62 84 LEU A C 1
ATOM 685 O O . LEU A 1 84 ? 5.434 -5.684 -10.094 1 89.62 84 LEU A O 1
ATOM 689 N N . GLU A 1 85 ? 3.434 -4.816 -10.523 1 77.81 85 GLU A N 1
ATOM 690 C CA . GLU A 1 85 ? 3.879 -3.432 -10.406 1 77.81 85 GLU A CA 1
ATOM 691 C C . GLU A 1 85 ? 2.752 -2.527 -9.922 1 77.81 85 GLU A C 1
ATOM 693 O O . GLU A 1 85 ? 1.589 -2.729 -10.273 1 77.81 85 GLU A O 1
ATOM 698 N N . GLY A 1 86 ? 2.961 -1.828 -9.008 1 69.88 86 GLY A N 1
ATOM 699 C CA . GLY A 1 86 ? 1.931 -0.911 -8.547 1 69.88 86 GLY A CA 1
ATOM 700 C C . GLY A 1 86 ? 2.467 0.468 -8.211 1 69.88 86 GLY A C 1
ATOM 701 O O . GLY A 1 86 ? 3.656 0.625 -7.926 1 69.88 86 GLY A O 1
ATOM 702 N N . ILE A 1 87 ? 1.907 1.291 -8.938 1 60.44 87 ILE A N 1
ATOM 703 C CA . ILE A 1 87 ? 2.15 2.676 -8.547 1 60.44 87 ILE A CA 1
ATOM 704 C C . ILE A 1 87 ? 1.126 3.107 -7.5 1 60.44 87 ILE A C 1
ATOM 706 O O . ILE A 1 87 ? -0.045 2.73 -7.578 1 60.44 87 ILE A O 1
ATOM 710 N N . ARG A 1 88 ? 1.738 3.145 -6.391 1 57.34 88 ARG A N 1
ATOM 711 C CA . ARG A 1 88 ? 0.842 3.883 -5.508 1 57.34 88 ARG A CA 1
ATOM 712 C C . ARG A 1 88 ? 0.654 5.316 -5.992 1 57.34 88 ARG A C 1
ATOM 714 O O . ARG A 1 88 ? 1.609 6.094 -6.035 1 57.34 88 ARG A O 1
ATOM 721 N N . LYS A 1 89 ? -0.279 5.301 -7.156 1 62.69 89 LYS A N 1
ATOM 722 C CA . LYS A 1 89 ? -0.666 6.641 -7.582 1 62.69 89 LYS A CA 1
ATOM 723 C C . LYS A 1 89 ? -1.795 7.191 -6.715 1 62.69 89 LYS A C 1
ATOM 725 O O . LYS A 1 89 ? -2.73 6.465 -6.371 1 62.69 89 LYS A O 1
ATOM 730 N N . GLY A 1 90 ? -1.401 8.141 -5.914 1 73.75 90 GLY A N 1
ATOM 731 C CA . GLY A 1 90 ? -2.488 8.742 -5.156 1 73.75 90 GLY A CA 1
ATOM 732 C C . GLY A 1 90 ? -2.381 10.25 -5.059 1 73.75 90 GLY A C 1
ATOM 733 O O . GLY A 1 90 ? -1.435 10.844 -5.578 1 73.75 90 GLY A O 1
ATOM 734 N N . LYS A 1 91 ? -3.535 10.82 -4.895 1 82.94 91 LYS A N 1
ATOM 735 C CA . LYS A 1 91 ? -3.57 12.25 -4.598 1 82.94 91 LYS A CA 1
ATOM 736 C C . LYS A 1 91 ? -2.887 12.547 -3.266 1 82.94 91 LYS A C 1
ATOM 738 O O . LYS A 1 91 ? -3.158 11.891 -2.258 1 82.94 91 LYS A O 1
ATOM 743 N N . HIS A 1 92 ? -1.822 13.344 -3.479 1 89.75 92 HIS A N 1
ATOM 744 C CA . HIS A 1 92 ? -1.104 13.75 -2.277 1 89.75 92 HIS A CA 1
ATOM 745 C C . HIS A 1 92 ? -1.413 15.203 -1.924 1 89.75 92 HIS A C 1
ATOM 747 O O . HIS A 1 92 ? -1.718 16.016 -2.805 1 89.75 92 HIS A O 1
ATOM 753 N N . LEU A 1 93 ? -1.439 15.516 -0.632 1 93.5 93 LEU A N 1
ATOM 754 C CA . LEU A 1 93 ? -1.429 16.891 -0.134 1 93.5 93 LEU A CA 1
ATOM 755 C C . LEU A 1 93 ? -0.2 17.141 0.732 1 93.5 93 LEU A C 1
ATOM 757 O O . LEU A 1 93 ? 0.145 16.312 1.584 1 93.5 93 LEU A O 1
ATOM 761 N N . LYS A 1 94 ? 0.447 18.281 0.434 1 96 94 LYS A N 1
ATOM 762 C CA . LYS A 1 94 ? 1.678 18.594 1.157 1 96 94 LYS A CA 1
ATOM 763 C C . LYS A 1 94 ? 1.514 19.844 2.014 1 96 94 LYS A C 1
ATOM 765 O O . LYS A 1 94 ? 0.897 20.828 1.584 1 96 94 LYS A O 1
ATOM 770 N N . PHE A 1 95 ? 2.037 19.828 3.268 1 97.44 95 PHE A N 1
ATOM 771 C CA . PHE A 1 95 ? 2.127 20.969 4.16 1 97.44 95 PHE A CA 1
ATOM 772 C C . PHE A 1 95 ? 3.582 21.312 4.461 1 97.44 95 PHE A C 1
ATOM 774 O O . PHE A 1 95 ? 4.398 20.406 4.688 1 97.44 95 PHE A O 1
ATOM 781 N N . LYS A 1 96 ? 3.854 22.594 4.445 1 98.25 96 LYS A N 1
ATOM 782 C CA . LYS A 1 96 ? 5.164 23.062 4.875 1 98.25 96 LYS A CA 1
ATOM 783 C C . LYS A 1 96 ? 5.062 23.875 6.16 1 98.25 96 LYS A C 1
ATOM 785 O O . LYS A 1 96 ? 4.195 24.75 6.285 1 98.25 96 LYS A O 1
ATOM 790 N N . PHE A 1 97 ? 5.945 23.594 7.082 1 97.44 97 PHE A N 1
ATOM 791 C CA . PHE A 1 97 ? 5.883 24.266 8.375 1 97.44 97 PHE A CA 1
ATOM 792 C C . PHE A 1 97 ? 6.902 25.391 8.438 1 97.44 97 PHE A C 1
ATOM 794 O O . PHE A 1 97 ? 8.047 25.234 8.008 1 97.44 97 PHE A O 1
ATOM 801 N N . ASN A 1 98 ? 6.398 26.453 8.836 1 96.44 98 ASN A N 1
ATOM 802 C CA . ASN A 1 98 ? 7.211 27.625 9.148 1 96.44 98 ASN A CA 1
ATOM 803 C C . ASN A 1 98 ? 7.336 27.828 10.656 1 96.44 98 ASN A C 1
ATOM 805 O O . ASN A 1 98 ? 6.379 28.234 11.312 1 96.44 98 ASN A O 1
ATOM 809 N N . LEU A 1 99 ? 8.484 27.422 11.234 1 94.75 99 LEU A N 1
ATOM 810 C CA . LEU A 1 99 ? 8.703 27.406 12.672 1 94.75 99 LEU A CA 1
ATOM 811 C C . LEU A 1 99 ? 9.914 28.25 13.047 1 94.75 99 LEU A C 1
ATOM 813 O O . LEU A 1 99 ? 10.742 28.578 12.188 1 94.75 99 LEU A O 1
ATOM 817 N N . PRO A 1 100 ? 9.883 28.656 14.273 1 91.25 100 PRO A N 1
ATOM 818 C CA . PRO A 1 100 ? 11.086 29.359 14.703 1 91.25 100 PRO A CA 1
ATOM 819 C C . PRO A 1 100 ? 12.336 28.484 14.672 1 91.25 100 PRO A C 1
ATOM 821 O O . PRO A 1 100 ? 12.242 27.266 14.844 1 91.25 100 PRO A O 1
ATOM 824 N N . LEU A 1 101 ? 13.43 29.141 14.328 1 88.38 101 LEU A N 1
ATOM 825 C CA . LEU A 1 101 ? 14.688 28.391 14.359 1 88.38 101 LEU A CA 1
ATOM 826 C C . LEU A 1 101 ? 15.062 28.016 15.789 1 88.38 101 LEU A C 1
ATOM 828 O O . LEU A 1 101 ? 14.953 28.828 16.703 1 88.38 101 LEU A O 1
ATOM 832 N N . LEU A 1 102 ? 15.242 26.734 15.961 1 84.69 102 LEU A N 1
ATOM 833 C CA . LEU A 1 102 ? 15.633 26.25 17.281 1 84.69 102 LEU A CA 1
ATOM 834 C C . LEU A 1 102 ? 17.156 26.25 17.438 1 84.69 102 LEU A C 1
ATOM 836 O O . LEU A 1 102 ? 17.875 26.125 16.438 1 84.69 102 LEU A O 1
ATOM 840 N N . ASP A 1 103 ? 17.578 26.516 18.641 1 80.94 103 ASP A N 1
ATOM 841 C CA . ASP A 1 103 ? 19 26.562 18.938 1 80.94 103 ASP A CA 1
ATOM 842 C C . ASP A 1 103 ? 19.641 25.188 18.75 1 80.94 103 ASP A C 1
ATOM 844 O O . ASP A 1 103 ? 20.812 25.078 18.406 1 80.94 103 ASP A O 1
ATOM 848 N N . GLU A 1 104 ? 18.906 24.078 18.953 1 76.06 104 GLU A N 1
ATOM 849 C CA . GLU A 1 104 ? 19.406 22.719 18.844 1 76.06 104 GLU A CA 1
ATOM 850 C C . GLU A 1 104 ? 18.844 22.031 17.594 1 76.06 104 GLU A C 1
ATOM 852 O O . GLU A 1 104 ? 17.703 22.281 17.203 1 76.06 104 GLU A O 1
ATOM 857 N N . LYS A 1 105 ? 19.797 21.375 16.969 1 73.25 105 LYS A N 1
ATOM 858 C CA . LYS A 1 105 ? 19.359 20.609 15.812 1 73.25 105 LYS A CA 1
ATOM 859 C C . LYS A 1 105 ? 18.406 19.484 16.219 1 73.25 105 LYS A C 1
ATOM 861 O O . LYS A 1 105 ? 18.625 18.812 17.234 1 73.25 105 LYS A O 1
ATOM 866 N N . VAL A 1 106 ? 17.281 19.406 15.508 1 77.12 106 VAL A N 1
ATOM 867 C CA . VAL A 1 106 ? 16.328 18.344 15.773 1 77.12 106 VAL A CA 1
ATOM 868 C C . VAL A 1 106 ? 16.891 17 15.297 1 77.12 106 VAL A C 1
ATOM 870 O O . VAL A 1 106 ? 17.359 16.906 14.164 1 77.12 106 VAL A O 1
ATOM 873 N N . VAL A 1 107 ? 17.094 16.031 16.188 1 67.5 107 VAL A N 1
ATOM 874 C CA . VAL A 1 107 ? 17.547 14.703 15.805 1 67.5 107 VAL A CA 1
ATOM 875 C C . VAL A 1 107 ? 16.359 13.781 15.602 1 67.5 107 VAL A C 1
ATOM 877 O O . VAL A 1 107 ? 15.523 13.617 16.5 1 67.5 107 VAL A O 1
ATOM 880 N N . ARG A 1 108 ? 16.125 13.406 14.227 1 67.75 108 ARG A N 1
ATOM 881 C CA . ARG A 1 108 ? 14.953 12.578 13.93 1 67.75 108 ARG A CA 1
ATOM 882 C C . ARG A 1 108 ? 15.367 11.141 13.633 1 67.75 108 ARG A C 1
ATOM 884 O O . ARG A 1 108 ? 16.375 10.906 12.953 1 67.75 108 ARG A O 1
ATOM 891 N N . ASN A 1 109 ? 14.922 10.203 14.422 1 57.75 109 ASN A N 1
ATOM 892 C CA . ASN A 1 109 ? 15.094 8.797 14.07 1 57.75 109 ASN A CA 1
ATOM 893 C C . ASN A 1 109 ? 14.047 8.344 13.055 1 57.75 109 ASN A C 1
ATOM 895 O O . ASN A 1 109 ? 12.875 8.172 13.391 1 57.75 109 ASN A O 1
ATOM 899 N N . VAL A 1 110 ? 14.133 8.719 11.852 1 53.44 110 VAL A N 1
ATOM 900 C CA . VAL A 1 110 ? 13.07 8.438 10.891 1 53.44 110 VAL A CA 1
ATOM 901 C C . VAL A 1 110 ? 13.406 7.168 10.109 1 53.44 110 VAL A C 1
ATOM 903 O O . VAL A 1 110 ? 14.555 6.949 9.727 1 53.44 110 VAL A O 1
ATOM 906 N N . ALA A 1 111 ? 12.492 6.18 10.086 1 46.88 111 ALA A N 1
ATOM 907 C CA . ALA A 1 111 ? 12.688 4.992 9.266 1 46.88 111 ALA A CA 1
ATOM 908 C C . ALA A 1 111 ? 12.438 5.301 7.789 1 46.88 111 ALA A C 1
ATOM 910 O O . ALA A 1 111 ? 11.445 5.938 7.441 1 46.88 111 ALA A O 1
ATOM 911 N N . VAL A 1 112 ? 13.414 5.512 6.902 1 40.78 112 VAL A N 1
ATOM 912 C CA . VAL A 1 112 ? 13.266 5.621 5.453 1 40.78 112 VAL A CA 1
ATOM 913 C C . VAL A 1 112 ? 12.609 4.359 4.906 1 40.78 112 VAL A C 1
ATOM 915 O O . VAL A 1 112 ? 13.141 3.256 5.059 1 40.78 112 VAL A O 1
ATOM 918 N N . ILE A 1 113 ? 11.281 4.395 4.941 1 37.69 113 ILE A N 1
ATOM 919 C CA . ILE A 1 113 ? 10.75 3.168 4.355 1 37.69 113 ILE A CA 1
ATOM 920 C C . ILE A 1 113 ? 10.703 3.301 2.836 1 37.69 113 ILE A C 1
ATOM 922 O O . ILE A 1 113 ? 10.531 4.402 2.309 1 37.69 113 ILE A O 1
ATOM 926 N N . MET B 1 1 ? 4.211 31.516 13.922 1 93.19 1 MET B N 1
ATOM 927 C CA . MET B 1 1 ? 4.434 30.141 13.508 1 93.19 1 MET B CA 1
ATOM 928 C C . MET B 1 1 ? 3.24 29.594 12.727 1 93.19 1 MET B C 1
ATOM 930 O O . MET B 1 1 ? 2.098 29.969 13 1 93.19 1 MET B O 1
ATOM 934 N N . SER B 1 2 ? 3.498 28.953 11.602 1 97.44 2 SER B N 1
ATOM 935 C CA . SER B 1 2 ? 2.41 28.594 10.688 1 97.44 2 SER B CA 1
ATOM 936 C C . SER B 1 2 ? 2.762 27.359 9.859 1 97.44 2 SER B C 1
ATOM 938 O O . SER B 1 2 ? 3.871 26.844 9.953 1 97.44 2 SER B O 1
ATOM 940 N N . PHE B 1 3 ? 1.752 26.844 9.188 1 97.81 3 PHE B N 1
ATOM 941 C CA . PHE B 1 3 ? 1.989 25.859 8.141 1 97.81 3 PHE B CA 1
ATOM 942 C C . PHE B 1 3 ? 1.183 26.188 6.895 1 97.81 3 PHE B C 1
ATOM 944 O O . PHE B 1 3 ? 0.134 26.828 6.98 1 97.81 3 PHE B O 1
ATOM 951 N N . THR B 1 4 ? 1.743 25.766 5.809 1 98.31 4 THR B N 1
ATOM 952 C CA . THR B 1 4 ? 1.177 26.141 4.52 1 98.31 4 THR B CA 1
ATOM 953 C C . THR B 1 4 ? 0.798 24.906 3.709 1 98.31 4 THR B C 1
ATOM 955 O O . THR B 1 4 ? 1.583 23.969 3.604 1 98.31 4 THR B O 1
ATOM 958 N N . ASN B 1 5 ? -0.507 24.859 3.271 1 97.75 5 ASN B N 1
ATOM 959 C CA . ASN B 1 5 ? -0.883 23.922 2.221 1 97.75 5 ASN B CA 1
ATOM 960 C C . ASN B 1 5 ? -0.218 24.266 0.893 1 97.75 5 ASN B C 1
ATOM 962 O O . ASN B 1 5 ? -0.532 25.297 0.285 1 97.75 5 ASN B O 1
ATOM 966 N N . LEU B 1 6 ? 0.659 23.359 0.494 1 95.88 6 LEU B N 1
ATOM 967 C CA . LEU B 1 6 ? 1.483 23.688 -0.662 1 95.88 6 LEU B CA 1
ATOM 968 C C . LEU B 1 6 ? 0.692 23.531 -1.956 1 95.88 6 LEU B C 1
ATOM 970 O O . LEU B 1 6 ? 1.086 24.062 -2.996 1 95.88 6 LEU B O 1
ATOM 974 N N . THR B 1 7 ? -0.391 22.906 -1.823 1 88.69 7 THR B N 1
ATOM 975 C CA . THR B 1 7 ? -1.249 22.734 -2.99 1 88.69 7 THR B CA 1
ATOM 976 C C . THR B 1 7 ? -2.084 24 -3.234 1 88.69 7 THR B C 1
ATOM 978 O O . THR B 1 7 ? -2.166 24.484 -4.363 1 88.69 7 THR B O 1
ATOM 981 N N . SER B 1 8 ? -2.666 24.531 -2.213 1 91.19 8 SER B N 1
ATOM 982 C CA . SER B 1 8 ? -3.523 25.703 -2.318 1 91.19 8 SER B CA 1
ATOM 983 C C . SER B 1 8 ? -2.748 26.984 -2.023 1 91.19 8 SER B C 1
ATOM 985 O O . SER B 1 8 ? -3.23 28.078 -2.299 1 91.19 8 SER B O 1
ATOM 987 N N . ASN B 1 9 ? -1.624 26.859 -1.414 1 95 9 ASN B N 1
ATOM 988 C CA . ASN B 1 9 ? -0.777 27.969 -0.973 1 95 9 ASN B CA 1
ATOM 989 C C . ASN B 1 9 ? -1.434 28.766 0.151 1 95 9 ASN B C 1
ATOM 991 O O . ASN B 1 9 ? -1.173 29.953 0.305 1 95 9 ASN B O 1
ATOM 995 N N . GLU B 1 10 ? -2.393 28.172 0.804 1 96.69 10 GLU B N 1
ATOM 996 C CA . GLU B 1 10 ? -2.996 28.797 1.977 1 96.69 10 GLU B CA 1
ATOM 997 C C . GLU B 1 10 ? -2.174 28.516 3.232 1 96.69 10 GLU B C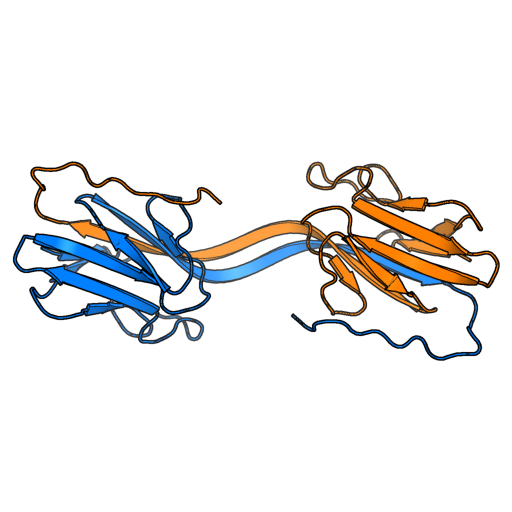 1
ATOM 999 O O . GLU B 1 10 ? -1.677 27.406 3.426 1 96.69 10 GLU B O 1
ATOM 1004 N N . THR B 1 11 ? -2.002 29.578 4.02 1 98.31 11 THR B N 1
ATOM 1005 C CA . THR B 1 11 ? -1.21 29.484 5.238 1 98.31 11 THR B CA 1
ATOM 1006 C C . THR B 1 11 ? -2.102 29.578 6.473 1 98.31 11 THR B C 1
ATOM 1008 O O . THR B 1 11 ? -3.037 30.391 6.504 1 98.31 11 THR B O 1
ATOM 1011 N N . TYR B 1 12 ? -1.783 28.719 7.445 1 97.88 12 TYR B N 1
ATOM 1012 C CA . TYR B 1 12 ? -2.574 28.656 8.672 1 97.88 12 TYR B CA 1
ATOM 1013 C C . TYR B 1 12 ? -1.692 28.859 9.898 1 97.88 12 TYR B C 1
ATOM 1015 O O . TYR B 1 12 ? -0.569 28.344 9.945 1 97.88 12 TYR B O 1
ATOM 1023 N N . GLU B 1 13 ? -2.197 29.484 10.828 1 96.94 13 GLU B N 1
ATOM 1024 C CA . GLU B 1 13 ? -1.449 29.734 12.062 1 96.94 13 GLU B CA 1
ATOM 1025 C C . GLU B 1 13 ? -1.535 28.547 13.008 1 96.94 13 GLU B C 1
ATOM 1027 O O . GLU B 1 13 ? -2.57 27.875 13.086 1 96.94 13 GLU B O 1
ATOM 1032 N N . LEU B 1 14 ? -0.431 28.328 13.672 1 97.12 14 LEU B N 1
ATOM 1033 C CA . LEU B 1 14 ? -0.409 27.328 14.734 1 97.12 14 LEU B CA 1
ATOM 1034 C C . LEU B 1 14 ? -0.64 27.969 16.094 1 97.12 14 LEU B C 1
ATOM 1036 O O . LEU B 1 14 ? -0.087 29.031 16.375 1 97.12 14 LEU B O 1
ATOM 1040 N N . LYS B 1 15 ? -1.427 27.344 16.891 1 94.56 15 LYS B N 1
ATOM 1041 C CA . LYS B 1 15 ? -1.652 27.828 18.25 1 94.56 15 LYS B CA 1
ATOM 1042 C C . LYS B 1 15 ? -0.621 27.266 19.219 1 94.56 15 LYS B C 1
ATOM 1044 O O . LYS B 1 15 ? -0.339 26.062 19.188 1 94.56 15 LYS B O 1
ATOM 1049 N N . VAL B 1 16 ? -0.137 28.188 20 1 94.94 16 VAL B N 1
ATOM 1050 C CA . VAL B 1 16 ? 0.85 27.75 20.984 1 94.94 16 VAL B CA 1
ATOM 1051 C C . VAL B 1 16 ? 0.144 27.125 22.188 1 94.94 16 VAL B C 1
ATOM 1053 O O . VAL B 1 16 ? -0.833 27.672 22.703 1 94.94 16 VAL B O 1
ATOM 1056 N N . GLY B 1 17 ? 0.614 26 22.547 1 94.56 17 GLY B N 1
ATOM 1057 C CA . GLY B 1 17 ? 0.137 25.406 23.797 1 94.56 17 GLY B CA 1
ATOM 1058 C C . GLY B 1 17 ? -1.124 24.594 23.609 1 94.56 17 GLY B C 1
ATOM 1059 O O . GLY B 1 17 ? -1.651 24.031 24.578 1 94.56 17 GLY B O 1
ATOM 1060 N N . GLU B 1 18 ? -1.675 24.609 22.406 1 95.19 18 GLU B N 1
ATOM 1061 C CA . GLU B 1 18 ? -2.877 23.828 22.109 1 95.19 18 GLU B CA 1
ATOM 1062 C C . GLU B 1 18 ? -2.676 22.953 20.891 1 95.19 18 GLU B C 1
ATOM 1064 O O . GLU B 1 18 ? -2.004 23.344 19.938 1 95.19 18 GLU B O 1
ATOM 1069 N N . PRO B 1 19 ? -3.281 21.766 20.953 1 97.12 19 PRO B N 1
ATOM 1070 C CA . PRO B 1 19 ? -3.143 20.891 19.781 1 97.12 19 PRO B CA 1
ATOM 1071 C C . PRO B 1 19 ? -3.92 21.406 18.562 1 97.12 19 PRO B C 1
ATOM 1073 O O . PRO B 1 19 ? -5.016 21.953 18.719 1 97.12 19 PRO B O 1
ATOM 1076 N N . THR B 1 20 ? -3.324 21.359 17.453 1 97.88 20 THR B N 1
ATOM 1077 C CA . THR B 1 20 ? -3.971 21.578 16.172 1 97.88 20 THR B CA 1
ATOM 1078 C C . THR B 1 20 ? -4.16 20.25 15.43 1 97.88 20 THR B C 1
ATOM 1080 O O . THR B 1 20 ? -3.199 19.516 15.211 1 97.88 20 THR B O 1
ATOM 1083 N N . TYR B 1 21 ? -5.363 19.922 15.062 1 98.19 21 TYR B N 1
ATOM 1084 C CA . TYR B 1 21 ? -5.629 18.703 14.32 1 98.19 21 TYR B CA 1
ATOM 1085 C C . TYR B 1 21 ? -5.816 18.984 12.836 1 98.19 21 TYR B C 1
ATOM 1087 O O . TYR B 1 21 ? -6.574 19.891 12.461 1 98.19 21 TYR B O 1
ATOM 1095 N N . ILE B 1 22 ? -5.113 18.25 12.047 1 97.94 22 ILE B N 1
ATOM 1096 C CA . ILE B 1 22 ? -5.172 18.344 10.594 1 97.94 22 ILE B CA 1
ATOM 1097 C C . ILE B 1 22 ? -5.836 17.094 10.023 1 97.94 22 ILE B C 1
ATOM 1099 O O . ILE B 1 22 ? -5.41 15.977 10.312 1 97.94 22 ILE B O 1
ATOM 1103 N N . GLY B 1 23 ? -6.809 17.281 9.297 1 97.75 23 GLY B N 1
ATOM 1104 C CA . GLY B 1 23 ? -7.551 16.172 8.719 1 97.75 23 GLY B CA 1
ATOM 1105 C C . GLY B 1 23 ? -8.672 16.625 7.797 1 97.75 23 GLY B C 1
ATOM 1106 O O . GLY B 1 23 ? -8.656 17.75 7.293 1 97.75 23 GLY B O 1
ATOM 1107 N N . ARG B 1 24 ? -9.586 15.75 7.594 1 95.94 24 ARG B N 1
ATOM 1108 C CA . ARG B 1 24 ? -10.688 15.938 6.656 1 95.94 24 ARG B CA 1
ATOM 1109 C C . ARG B 1 24 ? -11.438 17.234 6.941 1 95.94 24 ARG B C 1
ATOM 1111 O O . ARG B 1 24 ? -11.695 17.562 8.102 1 95.94 24 ARG B O 1
ATOM 1118 N N . HIS B 1 25 ? -11.734 18 5.973 1 96.5 25 HIS B N 1
ATOM 1119 C CA . HIS B 1 25 ? -12.5 19.234 5.969 1 96.5 25 HIS B CA 1
ATOM 1120 C C . HIS B 1 25 ? -11.695 20.391 6.547 1 96.5 25 HIS B C 1
ATOM 1122 O O . HIS B 1 25 ? -12.234 21.469 6.793 1 96.5 25 HIS B O 1
ATOM 1128 N N . LYS B 1 26 ? -10.477 20.125 6.867 1 97.25 26 LYS B N 1
ATOM 1129 C CA . LYS B 1 26 ? -9.633 21.172 7.426 1 97.25 26 LYS B CA 1
ATOM 1130 C C . LYS B 1 26 ? -8.398 21.406 6.551 1 97.25 26 LYS B C 1
ATOM 1132 O O . LYS B 1 26 ? -7.844 20.469 5.984 1 97.25 26 LYS B O 1
ATOM 1137 N N . TYR B 1 27 ? -8.016 22.625 6.398 1 97.38 27 TYR B N 1
ATOM 1138 C CA . TYR B 1 27 ? -6.742 23.047 5.82 1 97.38 27 TYR B CA 1
ATOM 1139 C C . TYR B 1 27 ? -6.586 22.516 4.398 1 97.38 27 TYR B C 1
ATOM 1141 O O . TYR B 1 27 ? -5.492 22.125 3.99 1 97.38 27 TYR B O 1
ATOM 1149 N N . GLY B 1 28 ? -7.691 22.312 3.729 1 96.12 28 GLY B N 1
ATOM 1150 C CA . GLY B 1 28 ? -7.68 21.969 2.314 1 96.12 28 GLY B CA 1
ATOM 1151 C C . GLY B 1 28 ? -7.766 20.469 2.062 1 96.12 28 GLY B C 1
ATOM 1152 O O . GLY B 1 28 ? -7.598 20.016 0.929 1 96.12 28 GLY B O 1
ATOM 1153 N N . ILE B 1 29 ? -7.977 19.719 3.076 1 95.62 29 ILE B N 1
ATOM 1154 C CA . ILE B 1 29 ? -8.078 18.281 2.922 1 95.62 29 ILE B CA 1
ATOM 1155 C C . ILE B 1 29 ? -9.523 17.891 2.633 1 95.62 29 ILE B C 1
ATOM 1157 O O . ILE B 1 29 ? -10.383 17.969 3.516 1 95.62 29 ILE B O 1
ATOM 1161 N N . GLU B 1 30 ? -9.664 17.516 1.317 1 92.5 30 GLU B N 1
ATOM 1162 C CA . GLU B 1 30 ? -10.977 17.031 0.909 1 92.5 30 GLU B CA 1
ATOM 1163 C C . GLU B 1 30 ? -10.906 15.594 0.407 1 92.5 30 GLU B C 1
ATOM 1165 O O . GLU B 1 30 ? -10.664 15.352 -0.776 1 92.5 30 GLU B O 1
ATOM 1170 N N . SER B 1 31 ? -10.977 14.719 1.289 1 91.62 31 SER B N 1
ATOM 1171 C CA . SER B 1 31 ? -11 13.281 1.015 1 91.62 31 SER B CA 1
ATOM 1172 C C . SER B 1 31 ? -11.82 12.531 2.057 1 91.62 31 SER B C 1
ATOM 1174 O O . SER B 1 31 ? -11.586 12.672 3.26 1 91.62 31 SER B O 1
ATOM 1176 N N . LYS B 1 32 ? -12.727 11.742 1.607 1 90.5 32 LYS B N 1
ATOM 1177 C CA . LYS B 1 32 ? -13.562 10.984 2.529 1 90.5 32 LYS B CA 1
ATOM 1178 C C . LYS B 1 32 ? -12.758 9.891 3.227 1 90.5 32 LYS B C 1
ATOM 1180 O O . LYS B 1 32 ? -13.234 9.289 4.195 1 90.5 32 LYS B O 1
ATOM 1185 N N . PHE B 1 33 ? -11.516 9.656 2.754 1 89 33 PHE B N 1
ATOM 1186 C CA . PHE B 1 33 ? -10.711 8.562 3.283 1 89 33 PHE B CA 1
ATOM 1187 C C . PHE B 1 33 ? -9.797 9.055 4.402 1 89 33 PHE B C 1
ATOM 1189 O O . PHE B 1 33 ? -9.109 8.258 5.043 1 89 33 PHE B O 1
ATOM 1196 N N . ILE B 1 34 ? -9.734 10.297 4.625 1 93.5 34 ILE B N 1
ATOM 1197 C CA . ILE B 1 34 ? -8.883 10.883 5.648 1 93.5 34 ILE B CA 1
ATOM 1198 C C . ILE B 1 34 ? -9.711 11.211 6.887 1 93.5 34 ILE B C 1
ATOM 1200 O O . ILE B 1 34 ? -10.805 11.781 6.777 1 93.5 34 ILE B O 1
ATOM 1204 N N . SER B 1 35 ? -9.172 10.836 8.039 1 95.06 35 SER B N 1
ATOM 1205 C CA . SER B 1 35 ? -9.844 11.18 9.297 1 95.06 35 SER B CA 1
ATOM 1206 C C . SER B 1 35 ? -9.852 12.688 9.531 1 95.06 35 SER B C 1
ATOM 1208 O O . SER B 1 35 ? -8.93 13.391 9.109 1 95.06 35 SER B O 1
ATOM 1210 N N . GLU B 1 36 ? -10.82 13.148 10.305 1 97.06 36 GLU B N 1
ATOM 1211 C CA . GLU B 1 36 ? -10.867 14.547 10.727 1 97.06 36 GLU B CA 1
ATOM 1212 C C . GLU B 1 36 ? -9.703 14.883 11.656 1 97.06 36 GLU B C 1
ATOM 1214 O O . GLU B 1 36 ? -9.344 16.047 11.82 1 97.06 36 GLU B O 1
ATOM 1219 N N . ARG B 1 37 ? -9.18 13.93 12.219 1 97.38 37 ARG B N 1
ATOM 1220 C CA . ARG B 1 37 ? -8.07 14.047 13.156 1 97.38 37 ARG B CA 1
ATOM 1221 C C . ARG B 1 37 ? -6.879 13.203 12.703 1 97.38 37 ARG B C 1
ATOM 1223 O O . ARG B 1 37 ? -6.316 12.445 13.492 1 97.38 37 ARG B O 1
ATOM 1230 N N . GLN B 1 38 ? -6.457 13.367 11.445 1 97.25 38 GLN B N 1
ATOM 1231 C CA . GLN B 1 38 ? -5.414 12.555 10.828 1 97.25 38 GLN B CA 1
ATOM 1232 C C . GLN B 1 38 ? -4.055 12.828 11.469 1 97.25 38 GLN B C 1
ATOM 1234 O O . GLN B 1 38 ? -3.309 11.898 11.773 1 97.25 38 GLN B O 1
ATOM 1239 N N . LEU B 1 39 ? -3.732 14.109 11.68 1 97.94 39 LEU B N 1
ATOM 1240 C CA . LEU B 1 39 ? -2.469 14.547 12.266 1 97.94 39 LEU B CA 1
ATOM 1241 C C . LEU B 1 39 ? -2.711 15.453 13.461 1 97.94 39 LEU B C 1
ATOM 1243 O O . LEU B 1 39 ? -3.627 16.281 13.445 1 97.94 39 LEU B O 1
ATOM 1247 N N . LYS B 1 40 ? -1.972 15.258 14.477 1 98.25 40 LYS B N 1
ATOM 1248 C CA . LYS B 1 40 ? -1.933 16.156 15.633 1 98.25 40 LYS B CA 1
ATOM 1249 C C . LYS B 1 40 ? -0.633 16.953 15.656 1 98.25 40 LYS B C 1
ATOM 1251 O O . LYS B 1 40 ? 0.456 16.375 15.586 1 98.25 40 LYS B O 1
ATOM 1256 N N . VAL B 1 41 ? -0.761 18.25 15.742 1 98.19 41 VAL B N 1
ATOM 1257 C CA . VAL B 1 41 ? 0.402 19.125 15.828 1 98.19 41 VAL B CA 1
ATOM 1258 C C . VAL B 1 41 ? 0.347 19.938 17.125 1 98.19 41 VAL B C 1
ATOM 1260 O O . VAL B 1 41 ? -0.679 20.531 17.438 1 98.19 41 VAL B O 1
ATOM 1263 N N . ILE B 1 42 ? 1.429 19.891 17.797 1 97.38 42 ILE B N 1
ATOM 1264 C CA . ILE B 1 42 ? 1.496 20.672 19.031 1 97.38 42 ILE B CA 1
ATOM 1265 C C . ILE B 1 42 ? 2.717 21.578 19 1 97.38 42 ILE B C 1
ATOM 1267 O O . ILE B 1 42 ? 3.848 21.109 18.844 1 97.38 42 ILE B O 1
ATOM 1271 N N . LEU B 1 43 ? 2.445 22.828 19.078 1 96.62 43 LEU B N 1
ATOM 1272 C CA . LEU B 1 43 ? 3.496 23.828 19.281 1 96.62 43 LEU B CA 1
ATOM 1273 C C . LEU B 1 43 ? 3.602 24.219 20.75 1 96.62 43 LEU B C 1
ATOM 1275 O O . LEU B 1 43 ? 2.686 24.828 21.312 1 96.62 43 LEU B O 1
ATOM 1279 N N . GLU B 1 44 ? 4.703 23.906 21.25 1 95.31 44 GLU B N 1
ATOM 1280 C CA . GLU B 1 44 ? 4.895 24.172 22.688 1 95.31 44 GLU B CA 1
ATOM 1281 C C . GLU B 1 44 ? 5.355 25.609 22.922 1 95.31 44 GLU B C 1
ATOM 1283 O O . GLU B 1 44 ? 5.773 26.297 21.984 1 95.31 44 GLU B O 1
ATOM 1288 N N . GLU B 1 45 ? 5.32 25.953 24.219 1 94.12 45 GLU B N 1
ATOM 1289 C CA . GLU B 1 45 ? 5.711 27.312 24.609 1 94.12 45 GLU B CA 1
ATOM 1290 C C . GLU B 1 45 ? 7.199 27.547 24.359 1 94.12 45 GLU B C 1
ATOM 1292 O O . GLU B 1 45 ? 7.621 28.672 24.094 1 94.12 45 GLU B O 1
ATOM 1297 N N . ASP B 1 46 ? 7.973 26.531 24.359 1 92.44 46 ASP B N 1
ATOM 1298 C CA . ASP B 1 46 ? 9.406 26.688 24.141 1 92.44 46 ASP B CA 1
ATOM 1299 C C . ASP B 1 46 ? 9.75 26.641 22.656 1 92.44 46 ASP B C 1
ATOM 1301 O O . ASP B 1 46 ? 10.914 26.5 22.297 1 92.44 46 ASP B O 1
ATOM 1305 N N . ASN B 1 47 ? 8.75 26.609 21.828 1 92.25 47 ASN B N 1
ATOM 1306 C CA . ASN B 1 47 ? 8.875 26.719 20.375 1 92.25 47 ASN B CA 1
ATOM 1307 C C . ASN B 1 47 ? 9.148 25.359 19.734 1 92.25 47 ASN B C 1
ATOM 1309 O O . ASN B 1 47 ? 9.328 25.266 18.516 1 92.25 47 ASN B O 1
ATOM 1313 N N . ARG B 1 48 ? 9.18 24.391 20.547 1 94.12 48 ARG B N 1
ATOM 1314 C CA . ARG B 1 48 ? 9.266 23.047 19.953 1 94.12 48 ARG B CA 1
ATOM 1315 C C . ARG B 1 48 ? 7.918 22.625 19.391 1 94.12 48 ARG B C 1
ATOM 1317 O O . ARG B 1 48 ? 6.871 22.859 20 1 94.12 48 ARG B O 1
ATOM 1324 N N . CYS B 1 49 ? 8 22.016 18.234 1 95.88 49 CYS B N 1
ATOM 1325 C CA . CYS B 1 49 ? 6.797 21.578 17.531 1 95.88 49 CYS B CA 1
ATOM 1326 C C . CYS B 1 49 ? 6.852 20.078 17.25 1 95.88 49 CYS B C 1
ATOM 1328 O O . CYS B 1 49 ? 7.891 19.562 16.844 1 95.88 49 CYS B O 1
ATOM 1330 N N . PHE B 1 50 ? 5.738 19.422 17.516 1 96.38 50 PHE B N 1
ATOM 1331 C CA . PHE B 1 50 ? 5.672 17.984 17.312 1 96.38 50 PHE B CA 1
ATOM 1332 C C . PHE B 1 50 ? 4.473 17.609 16.453 1 96.38 50 PHE B C 1
ATOM 1334 O O . PHE B 1 50 ? 3.426 18.25 16.531 1 96.38 50 PHE B O 1
ATOM 1341 N N . ILE B 1 51 ? 4.691 16.516 15.68 1 97.06 51 ILE B N 1
ATOM 1342 C CA . ILE B 1 51 ? 3.598 15.984 14.875 1 97.06 51 ILE B CA 1
ATOM 1343 C C . ILE B 1 51 ? 3.416 14.492 15.164 1 97.06 51 ILE B C 1
ATOM 1345 O O . ILE B 1 51 ? 4.395 13.766 15.359 1 97.06 51 ILE B O 1
ATOM 1349 N N . THR B 1 52 ? 2.201 14.086 15.219 1 96.06 52 THR B N 1
ATOM 1350 C CA . THR B 1 52 ? 1.853 12.688 15.422 1 96.06 52 THR B CA 1
ATOM 1351 C C . THR B 1 52 ? 0.844 12.219 14.375 1 96.06 52 THR B C 1
ATOM 1353 O O . THR B 1 52 ? -0.132 12.914 14.094 1 96.06 52 THR B O 1
ATOM 1356 N N . ASN B 1 53 ? 1.167 11.117 13.742 1 96.19 53 ASN B N 1
ATOM 1357 C CA . ASN B 1 53 ? 0.212 10.438 12.875 1 96.19 53 ASN B CA 1
ATOM 1358 C C . ASN B 1 53 ? -0.776 9.594 13.68 1 96.19 53 ASN B C 1
ATOM 1360 O O . ASN B 1 53 ? -0.374 8.68 14.406 1 96.19 53 ASN B O 1
ATOM 1364 N N .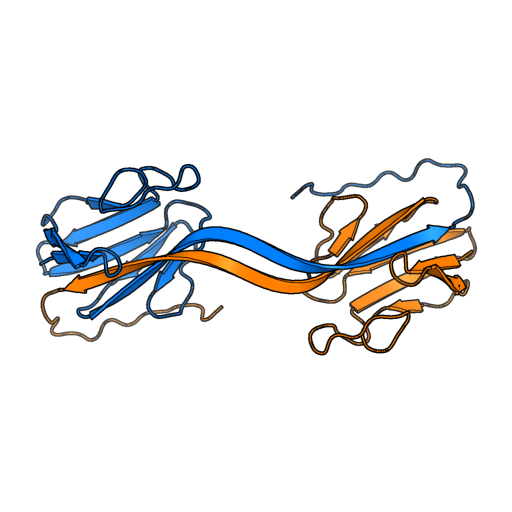 LEU B 1 54 ? -2.094 9.867 13.461 1 95.94 54 LEU B N 1
ATOM 1365 C CA . LEU B 1 54 ? -3.057 9.258 14.375 1 95.94 54 LEU B CA 1
ATOM 1366 C C . LEU B 1 54 ? -3.838 8.148 13.68 1 95.94 54 LEU B C 1
ATOM 1368 O O . LEU B 1 54 ? -4.766 7.578 14.266 1 95.94 54 LEU B O 1
ATOM 1372 N N . SER B 1 55 ? -3.543 7.852 12.422 1 92.31 55 SER B N 1
ATOM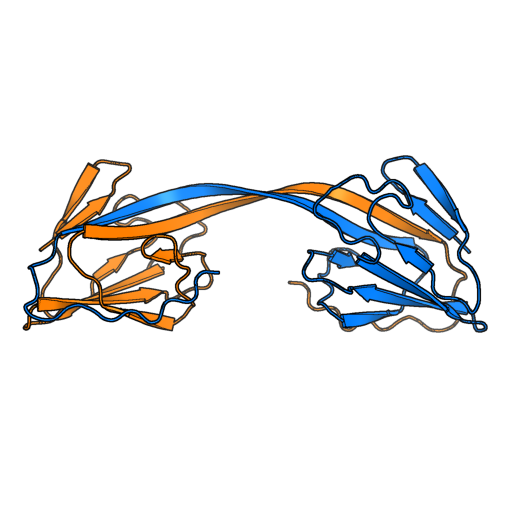 1373 C CA . SER B 1 55 ? -4.238 6.805 11.68 1 92.31 55 SER B CA 1
ATOM 1374 C C . SER B 1 55 ? -3.262 5.949 10.883 1 92.31 55 SER B C 1
ATOM 1376 O O . SER B 1 55 ? -2.047 6.039 11.078 1 92.31 55 SER B O 1
ATOM 1378 N N . ASN B 1 56 ? -3.791 5.086 10.008 1 86.12 56 ASN B N 1
ATOM 1379 C CA . ASN B 1 56 ? -2.961 4.176 9.219 1 86.12 56 ASN B CA 1
ATOM 1380 C C . ASN B 1 56 ? -2.643 4.758 7.844 1 86.12 56 ASN B C 1
ATOM 1382 O O . ASN B 1 56 ? -2.145 4.051 6.965 1 86.12 56 ASN B O 1
ATOM 1386 N N . LYS B 1 57 ? -2.934 6.012 7.691 1 88.31 57 LYS B N 1
ATOM 1387 C CA . LYS B 1 57 ? -2.656 6.625 6.395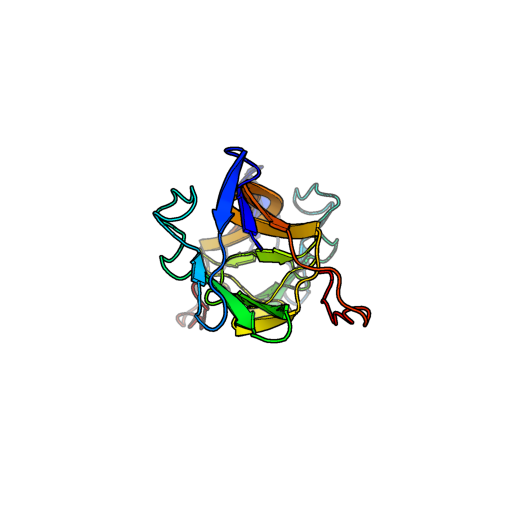 1 88.31 57 LYS B CA 1
ATOM 1388 C C . LYS B 1 57 ? -1.16 6.855 6.207 1 88.31 57 LYS B C 1
ATOM 1390 O O . LYS B 1 57 ? -0.418 6.988 7.18 1 88.31 57 LYS B O 1
ATOM 1395 N N . ARG B 1 58 ? -0.814 6.789 5.023 1 87.44 58 ARG B N 1
ATOM 1396 C CA . ARG B 1 58 ? 0.598 7 4.723 1 87.44 58 ARG B CA 1
ATOM 1397 C C . ARG B 1 58 ? 0.971 8.477 4.844 1 87.44 58 ARG B C 1
ATOM 1399 O O . ARG B 1 58 ? 0.439 9.312 4.117 1 87.44 58 ARG B O 1
ATOM 1406 N N . VAL B 1 59 ? 1.818 8.781 5.75 1 91.25 59 VAL B N 1
ATOM 1407 C CA . VAL B 1 59 ? 2.326 10.133 6 1 91.25 59 VAL B CA 1
ATOM 1408 C C . VAL B 1 59 ? 3.852 10.125 5.941 1 91.25 59 VAL B C 1
ATOM 1410 O O . VAL B 1 59 ? 4.5 9.242 6.512 1 91.25 59 VAL B O 1
ATOM 1413 N N . ARG B 1 60 ? 4.387 11.008 5.199 1 92.38 60 ARG B N 1
ATOM 1414 C CA . ARG B 1 60 ? 5.84 11.141 5.129 1 92.38 60 ARG B CA 1
ATOM 1415 C C . ARG B 1 60 ? 6.293 12.5 5.652 1 92.38 60 ARG B C 1
ATOM 1417 O O . ARG B 1 60 ? 5.633 13.516 5.41 1 92.38 60 ARG B O 1
ATOM 1424 N N . LEU B 1 61 ? 7.332 12.5 6.48 1 93.69 61 LEU B N 1
ATOM 1425 C CA . LEU B 1 61 ? 8.094 13.68 6.879 1 93.69 61 LEU B CA 1
ATOM 1426 C C . LEU B 1 61 ? 9.391 13.781 6.086 1 93.69 61 LEU B C 1
ATOM 1428 O O . LEU B 1 61 ? 10.305 12.969 6.266 1 93.69 61 LEU B O 1
ATOM 1432 N N . ASN B 1 62 ? 9.484 14.75 5.301 1 91.38 62 ASN B N 1
ATOM 1433 C CA . ASN B 1 62 ? 10.625 14.914 4.41 1 91.38 62 ASN B CA 1
ATOM 1434 C C . ASN B 1 62 ? 10.977 13.609 3.697 1 91.38 62 ASN B C 1
ATOM 1436 O O . ASN B 1 62 ? 12.133 13.188 3.709 1 91.38 62 ASN B O 1
ATOM 1440 N N . HIS B 1 63 ? 10.203 12.898 3.238 1 84.44 63 HIS B N 1
ATOM 1441 C CA . HIS B 1 63 ? 10.344 11.711 2.408 1 84.44 63 HIS B CA 1
ATOM 1442 C C . HIS B 1 63 ? 10.422 10.453 3.264 1 84.44 63 HIS B C 1
ATOM 1444 O O . HIS B 1 63 ? 10.5 9.336 2.732 1 84.44 63 HIS B O 1
ATOM 1450 N N . ALA B 1 64 ? 10.484 10.625 4.598 1 84.56 64 ALA B N 1
ATOM 1451 C CA . ALA B 1 64 ? 10.5 9.477 5.496 1 84.56 64 ALA B CA 1
ATOM 1452 C C . ALA B 1 64 ? 9.102 9.195 6.047 1 84.56 64 ALA B C 1
ATOM 1454 O O . ALA B 1 64 ? 8.406 10.109 6.488 1 84.56 64 ALA B O 1
ATOM 1455 N N . ALA B 1 65 ? 8.805 7.902 6.062 1 86.5 65 ALA B N 1
ATOM 1456 C CA . ALA B 1 65 ? 7.488 7.523 6.574 1 86.5 65 ALA B CA 1
ATOM 1457 C C . ALA B 1 65 ? 7.414 7.707 8.086 1 86.5 65 ALA B C 1
ATOM 1459 O O . ALA B 1 65 ? 8.375 7.41 8.805 1 86.5 65 ALA B O 1
ATOM 1460 N N . ILE B 1 66 ? 6.312 8.336 8.484 1 86.31 66 ILE B N 1
ATOM 1461 C CA . ILE B 1 66 ? 6.062 8.352 9.922 1 86.31 66 ILE B CA 1
ATOM 1462 C C . ILE B 1 66 ? 4.934 7.375 10.258 1 86.31 66 ILE B C 1
ATOM 1464 O O . ILE B 1 66 ? 3.887 7.383 9.602 1 86.31 66 ILE B O 1
ATOM 1468 N N . LEU B 1 67 ? 5.176 6.52 11.234 1 85.94 67 LEU B N 1
ATOM 1469 C CA . LEU B 1 67 ? 4.258 5.441 11.586 1 85.94 67 LEU B CA 1
ATOM 1470 C C . LEU B 1 67 ? 3.127 5.957 12.469 1 85.94 67 LEU B C 1
ATOM 1472 O O . LEU B 1 67 ? 3.219 7.051 13.031 1 85.94 67 LEU B O 1
ATOM 1476 N N . ILE B 1 68 ? 2.109 5.191 12.562 1 88.19 68 ILE B N 1
ATOM 1477 C CA . ILE B 1 68 ? 0.948 5.527 13.375 1 88.19 68 ILE B CA 1
ATOM 1478 C C . ILE B 1 68 ? 1.374 5.691 14.836 1 88.19 68 ILE B C 1
ATOM 1480 O O . ILE B 1 68 ? 2.18 4.91 15.344 1 88.19 68 ILE B O 1
ATOM 1484 N N . ASN B 1 69 ? 0.903 6.727 15.414 1 90.75 69 ASN B N 1
ATOM 1485 C CA . ASN B 1 69 ? 1.104 7.07 16.812 1 90.75 69 ASN B CA 1
ATOM 1486 C C . ASN B 1 69 ? 2.568 7.371 17.125 1 90.75 69 ASN B C 1
ATOM 1488 O O . ASN B 1 69 ? 2.998 7.301 18.266 1 90.75 69 ASN B O 1
ATOM 1492 N N . ASP B 1 70 ? 3.311 7.617 16.047 1 88.25 70 ASP B N 1
ATOM 1493 C CA . ASP B 1 70 ? 4.699 8.039 16.219 1 88.25 70 ASP B CA 1
ATOM 1494 C C . ASP B 1 70 ? 4.812 9.555 16.219 1 88.25 70 ASP B C 1
ATOM 1496 O O . ASP B 1 70 ? 4.309 10.227 15.312 1 88.25 70 ASP B O 1
ATOM 1500 N N . GLU B 1 71 ? 5.406 10.023 17.266 1 92.5 71 GLU B N 1
ATOM 1501 C CA . GLU B 1 71 ? 5.574 11.469 17.375 1 92.5 71 GLU B CA 1
ATOM 1502 C C . GLU B 1 71 ? 6.953 11.906 16.891 1 92.5 71 GLU B C 1
ATOM 1504 O O . GLU B 1 71 ? 7.961 11.281 17.219 1 92.5 71 GLU B O 1
ATOM 1509 N N . HIS B 1 72 ? 7.02 12.984 16.125 1 94.12 72 HIS B N 1
ATOM 1510 C CA . HIS B 1 72 ? 8.266 13.516 15.594 1 94.12 72 HIS B CA 1
ATOM 1511 C C . HIS B 1 72 ? 8.352 15.023 15.797 1 94.12 72 HIS B C 1
ATOM 1513 O O . HIS B 1 72 ? 7.363 15.734 15.609 1 94.12 72 HIS B O 1
ATOM 1519 N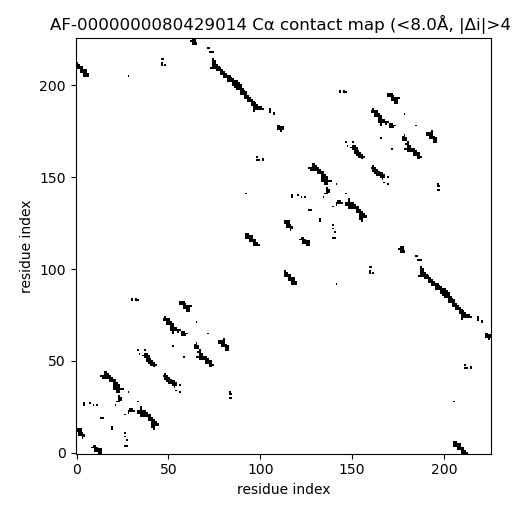 N . GLN B 1 73 ? 9.484 15.445 16.25 1 94.12 73 GLN B N 1
ATOM 1520 C CA . GLN B 1 73 ? 9.688 16.891 16.344 1 94.12 73 GLN B CA 1
ATOM 1521 C C . GLN B 1 73 ? 9.891 17.484 14.953 1 94.12 73 GLN B C 1
ATOM 1523 O O . GLN B 1 73 ? 10.617 16.938 14.125 1 94.12 73 GLN B O 1
ATOM 1528 N N . LEU B 1 74 ? 9.227 18.609 14.734 1 94.88 74 LEU B N 1
ATOM 1529 C CA . LEU B 1 74 ? 9.352 19.312 13.469 1 94.88 74 LEU B CA 1
ATOM 1530 C C . LEU B 1 74 ? 10.375 20.453 13.586 1 94.88 74 LEU B C 1
ATOM 1532 O O . LEU B 1 74 ? 10.617 20.953 14.68 1 94.88 74 LEU B O 1
ATOM 1536 N N . GLN B 1 75 ? 10.922 20.797 12.477 1 94.19 75 GLN B N 1
ATOM 1537 C CA . GLN B 1 75 ? 11.75 21.984 12.352 1 94.19 75 GLN B CA 1
ATOM 1538 C C . GLN B 1 75 ? 11.289 22.844 11.18 1 94.19 75 GLN B C 1
ATOM 1540 O O . GLN B 1 75 ? 10.492 22.406 10.352 1 94.19 75 GLN B O 1
ATOM 1545 N N . ASP B 1 76 ? 11.75 24.016 11.25 1 95.06 76 ASP B N 1
ATOM 1546 C CA . ASP B 1 76 ? 11.391 24.938 10.18 1 95.06 76 ASP B CA 1
ATOM 1547 C C . ASP B 1 76 ? 11.703 24.328 8.805 1 95.06 76 ASP B C 1
ATOM 1549 O O . ASP B 1 76 ? 12.781 23.781 8.594 1 95.06 76 ASP B O 1
ATOM 1553 N N . GLY B 1 77 ? 10.734 24.469 7.93 1 94.75 77 GLY B N 1
ATOM 1554 C CA . GLY B 1 77 ? 10.914 24.031 6.559 1 94.75 77 GLY B CA 1
ATOM 1555 C C . GLY B 1 77 ? 10.5 22.578 6.344 1 94.75 77 GLY B C 1
ATOM 1556 O O . GLY B 1 77 ? 10.453 22.109 5.207 1 94.75 77 GLY B O 1
ATOM 1557 N N . ASP B 1 78 ? 10.266 21.859 7.414 1 94.94 78 ASP B N 1
ATOM 1558 C CA . ASP B 1 78 ? 9.836 20.469 7.27 1 94.94 78 ASP B CA 1
ATOM 1559 C C . ASP B 1 78 ? 8.555 20.375 6.449 1 94.94 78 ASP B C 1
ATOM 1561 O O . ASP B 1 78 ? 7.68 21.25 6.555 1 94.94 78 ASP B O 1
ATOM 1565 N N . GLU B 1 79 ? 8.469 19.266 5.656 1 96.75 79 GLU B N 1
ATOM 1566 C CA . GLU B 1 79 ? 7.301 19.031 4.82 1 96.75 79 GLU B CA 1
ATOM 1567 C C . GLU B 1 79 ? 6.613 17.719 5.207 1 96.75 79 GLU B C 1
ATOM 1569 O O . GLU B 1 79 ? 7.277 16.719 5.473 1 96.75 79 GLU B O 1
ATOM 1574 N N . ILE B 1 80 ? 5.305 17.797 5.305 1 96.5 80 ILE B N 1
ATOM 1575 C CA . ILE B 1 80 ? 4.465 16.625 5.52 1 96.5 80 ILE B CA 1
ATOM 1576 C C . ILE B 1 80 ? 3.732 16.266 4.227 1 96.5 80 ILE B C 1
ATOM 1578 O O . ILE B 1 80 ? 3.121 17.125 3.594 1 96.5 80 ILE B O 1
ATOM 1582 N N . ASP B 1 81 ? 3.84 15.016 3.793 1 94.69 81 ASP B N 1
ATOM 1583 C CA . ASP B 1 81 ? 3.146 14.469 2.631 1 94.69 81 ASP B CA 1
ATOM 1584 C C . ASP B 1 81 ? 2.088 13.453 3.053 1 94.69 81 ASP B C 1
ATOM 1586 O O . ASP B 1 81 ? 2.414 12.422 3.643 1 94.69 81 ASP B O 1
ATOM 1590 N N . LEU B 1 82 ? 0.877 13.789 2.84 1 94.25 82 LEU B N 1
ATOM 1591 C CA . LEU B 1 82 ? -0.25 12.938 3.197 1 94.25 82 LEU B CA 1
ATOM 1592 C C . LEU B 1 82 ? -0.867 12.305 1.954 1 94.25 82 LEU B C 1
ATOM 1594 O O . LEU B 1 82 ? -1.311 13.016 1.047 1 94.25 82 LEU B O 1
ATOM 1598 N N . LEU B 1 83 ? -0.868 10.984 1.824 1 90.38 83 LEU B N 1
ATOM 1599 C CA . LEU B 1 83 ? -1.565 10.289 0.749 1 90.38 83 LEU B CA 1
ATOM 1600 C C . LEU B 1 83 ? -3.072 10.289 0.989 1 90.38 83 LEU B C 1
ATOM 1602 O O . LEU B 1 83 ? -3.549 9.695 1.958 1 90.38 83 LEU B O 1
ATOM 1606 N N . LEU B 1 84 ? -3.777 11.07 0.174 1 89.44 84 LEU B N 1
ATOM 1607 C CA . LEU B 1 84 ? -5.223 11.203 0.332 1 89.44 84 LEU B CA 1
ATOM 1608 C C . LEU B 1 84 ? -5.945 9.977 -0.211 1 89.44 84 LEU B C 1
ATOM 1610 O O . LEU B 1 84 ? -6.934 9.523 0.373 1 89.44 84 LEU B O 1
ATOM 1614 N N . GLU B 1 85 ? -5.566 9.688 -1.369 1 77.44 85 GLU B N 1
ATOM 1615 C CA . GLU B 1 85 ? -6.152 8.547 -2.07 1 77.44 85 GLU B CA 1
ATOM 1616 C C . GLU B 1 85 ? -5.109 7.832 -2.924 1 77.44 85 GLU B C 1
ATOM 1618 O O . GLU B 1 85 ? -4.223 8.469 -3.494 1 77.44 85 GLU B O 1
ATOM 1623 N N . GLY B 1 86 ? -4.984 6.695 -2.791 1 69.62 86 GLY B N 1
ATOM 1624 C CA . GLY B 1 86 ? -4.055 5.957 -3.631 1 69.62 86 GLY B CA 1
ATOM 1625 C C . GLY B 1 86 ? -4.633 4.664 -4.172 1 69.62 86 GLY B C 1
ATOM 1626 O O . GLY B 1 86 ? -5.562 4.102 -3.588 1 69.62 86 GLY B O 1
ATOM 1627 N N . ILE B 1 87 ? -4.652 4.73 -5.395 1 60.41 87 ILE B N 1
ATOM 1628 C CA . ILE B 1 87 ? -4.965 3.463 -6.047 1 60.41 87 ILE B CA 1
ATOM 1629 C C . ILE B 1 87 ? -3.678 2.668 -6.266 1 60.41 87 ILE B C 1
ATOM 1631 O O . ILE B 1 87 ? -2.633 3.24 -6.582 1 60.41 87 ILE B O 1
ATOM 1635 N N . ARG B 1 88 ? -3.652 1.77 -5.391 1 56.88 88 ARG B N 1
ATOM 1636 C CA . ARG B 1 88 ? -2.623 0.847 -5.859 1 56.88 88 ARG B CA 1
ATOM 1637 C C . ARG B 1 88 ? -3.006 0.234 -7.199 1 56.88 88 ARG B C 1
ATOM 1639 O O . ARG B 1 88 ? -4.008 -0.481 -7.301 1 56.88 88 ARG B O 1
ATOM 1646 N N . LYS B 1 89 ? -2.771 1.257 -8.266 1 62.88 89 LYS B N 1
ATOM 1647 C CA . LYS B 1 89 ? -2.932 0.713 -9.609 1 62.88 89 LYS B CA 1
ATOM 1648 C C . LYS B 1 89 ? -1.679 -0.036 -10.055 1 62.88 89 LYS B C 1
ATOM 1650 O O . LYS B 1 89 ? -0.559 0.406 -9.789 1 62.88 89 LYS B O 1
ATOM 1655 N N . GLY B 1 90 ? -1.854 -1.33 -10.102 1 74 90 GLY B N 1
ATOM 1656 C CA . GLY B 1 90 ? -0.707 -2.051 -10.625 1 74 90 GLY B CA 1
ATOM 1657 C C . GLY B 1 90 ? -1.09 -3.199 -11.539 1 74 90 GLY B C 1
ATOM 1658 O O . GLY B 1 90 ? -2.275 -3.428 -11.797 1 74 90 GLY B O 1
ATOM 1659 N N . LYS B 1 91 ? -0.138 -3.51 -12.367 1 83.06 91 LYS B N 1
ATOM 1660 C CA . LYS B 1 91 ? -0.292 -4.703 -13.188 1 83.06 91 LYS B CA 1
ATOM 1661 C C . LYS B 1 91 ? -0.364 -5.961 -12.328 1 83.06 91 LYS B C 1
ATOM 1663 O O . LYS B 1 91 ? 0.467 -6.16 -11.438 1 83.06 91 LYS B O 1
ATOM 1668 N N . HIS B 1 92 ? -1.559 -6.559 -12.477 1 90.06 92 HIS B N 1
ATOM 1669 C CA . HIS B 1 92 ? -1.742 -7.812 -11.758 1 90.06 92 HIS B CA 1
ATOM 1670 C C . HIS B 1 92 ? -1.636 -9.008 -12.695 1 90.06 92 HIS B C 1
ATOM 1672 O O . HIS B 1 92 ? -1.936 -8.898 -13.883 1 90.06 92 HIS B O 1
ATOM 1678 N N . LEU B 1 93 ? -1.104 -10.117 -12.203 1 93.69 93 LEU B N 1
ATOM 1679 C CA . LEU B 1 93 ? -1.199 -11.422 -12.852 1 93.69 93 LEU B CA 1
ATOM 1680 C C . LEU B 1 93 ? -1.936 -12.422 -11.969 1 93.69 93 LEU B C 1
ATOM 1682 O O . LEU B 1 93 ? -1.667 -12.508 -10.766 1 93.69 93 LEU B O 1
ATOM 1686 N N . LYS B 1 94 ? -2.885 -13.125 -12.609 1 96.06 94 LYS B N 1
ATOM 1687 C CA . LYS B 1 94 ? -3.701 -14.055 -11.836 1 96.06 94 LYS B CA 1
ATOM 1688 C C . LYS B 1 94 ? -3.469 -15.492 -12.289 1 96.06 94 LYS B C 1
ATOM 1690 O O . LYS B 1 94 ? -3.35 -15.758 -13.484 1 96.06 94 LYS B O 1
ATOM 1695 N N . PHE B 1 95 ? -3.359 -16.453 -11.328 1 97.56 95 PHE B N 1
ATOM 1696 C CA . PHE B 1 95 ? -3.307 -17.891 -11.57 1 97.56 95 PHE B CA 1
ATOM 1697 C C . PHE B 1 95 ? -4.512 -18.594 -10.953 1 97.56 95 PHE B C 1
ATOM 1699 O O . PHE B 1 95 ? -4.914 -18.266 -9.836 1 97.56 95 PHE B O 1
ATOM 1706 N N . LYS B 1 96 ? -5.051 -19.516 -11.711 1 98.31 96 LYS B N 1
ATOM 1707 C CA . LYS B 1 96 ? -6.105 -20.375 -11.18 1 98.31 96 LYS B CA 1
ATOM 1708 C C . LYS B 1 96 ? -5.625 -21.812 -11.062 1 98.31 96 LYS B C 1
ATOM 1710 O O . LYS B 1 96 ? -5.02 -22.344 -11.992 1 98.31 96 LYS B O 1
ATOM 1715 N N . PHE B 1 97 ? -5.906 -22.406 -9.93 1 97.5 97 PHE B N 1
ATOM 1716 C CA . PHE B 1 97 ? -5.434 -23.766 -9.703 1 97.5 97 PHE B CA 1
ATOM 1717 C C . PHE B 1 97 ? -6.543 -24.766 -9.961 1 97.5 97 PHE B C 1
ATOM 1719 O O . PHE B 1 97 ? -7.691 -24.562 -9.555 1 97.5 97 PHE B O 1
ATOM 1726 N N . ASN B 1 98 ? -6.168 -25.688 -10.695 1 96.5 98 ASN B N 1
ATOM 1727 C CA . ASN B 1 98 ? -7 -26.859 -10.938 1 96.5 98 ASN B CA 1
ATOM 1728 C C . ASN B 1 98 ? -6.488 -28.078 -10.18 1 96.5 98 ASN B C 1
ATOM 1730 O O . ASN B 1 98 ? -5.457 -28.656 -10.531 1 96.5 98 ASN B O 1
ATOM 1734 N N . LEU B 1 99 ? -7.129 -28.422 -9.039 1 94.88 99 LEU B N 1
ATOM 1735 C CA . LEU B 1 99 ? -6.68 -29.453 -8.117 1 94.88 99 LEU B CA 1
ATOM 1736 C C . LEU B 1 99 ? -7.758 -30.516 -7.918 1 94.88 99 LEU B C 1
ATOM 1738 O O . LEU B 1 99 ? -8.922 -30.281 -8.242 1 94.88 99 LEU B O 1
ATOM 1742 N N . PRO B 1 100 ? -7.27 -31.641 -7.52 1 91.38 100 PRO B N 1
ATOM 1743 C CA . PRO B 1 100 ? -8.281 -32.656 -7.199 1 91.38 100 PRO B CA 1
ATOM 1744 C C . PRO B 1 100 ? -9.18 -32.219 -6.035 1 91.38 100 PRO B C 1
ATOM 1746 O O . PRO B 1 100 ? -8.742 -31.484 -5.152 1 91.38 100 PRO B O 1
ATOM 1749 N N . LEU B 1 101 ? -10.422 -32.625 -6.141 1 88.75 101 LEU B N 1
ATOM 1750 C CA . LEU B 1 101 ? -11.328 -32.375 -5.031 1 88.75 101 LEU B CA 1
ATOM 1751 C C . LEU B 1 101 ? -10.922 -33.156 -3.791 1 88.75 101 LEU B C 1
ATOM 1753 O O . LEU B 1 101 ? -10.602 -34.344 -3.885 1 88.75 101 LEU B O 1
ATOM 1757 N N . LEU B 1 102 ? -10.719 -32.438 -2.73 1 84.94 102 LEU B N 1
ATOM 1758 C CA . LEU B 1 102 ? -10.359 -33.062 -1.474 1 84.94 102 LEU B CA 1
ATOM 1759 C C . LEU B 1 102 ? -11.602 -33.438 -0.671 1 84.94 102 LEU B C 1
ATOM 1761 O O . LEU B 1 102 ? -12.641 -32.781 -0.805 1 84.94 102 LEU B O 1
ATOM 1765 N N . ASP B 1 103 ? -11.477 -34.531 0.016 1 81.25 103 ASP B N 1
ATOM 1766 C CA . ASP B 1 103 ? -12.594 -35.031 0.829 1 81.25 103 ASP B CA 1
ATOM 1767 C C . ASP B 1 103 ? -12.898 -34.062 1.969 1 81.25 103 ASP B C 1
ATOM 1769 O O . ASP B 1 103 ? -14.039 -33.969 2.416 1 81.25 103 ASP B O 1
ATOM 1773 N N . GLU B 1 104 ? -11.914 -33.312 2.49 1 76.12 104 GLU B N 1
ATOM 1774 C CA . GLU B 1 104 ? -12.086 -32.375 3.596 1 76.12 104 GLU B CA 1
ATOM 1775 C C . GLU B 1 104 ? -12.008 -30.922 3.109 1 76.12 104 GLU B C 1
ATOM 1777 O O . GLU B 1 104 ? -11.273 -30.625 2.164 1 76.12 104 GLU B O 1
ATOM 1782 N N . LYS B 1 105 ? -12.953 -30.219 3.67 1 73.31 105 LYS B N 1
ATOM 1783 C CA . LYS B 1 105 ? -12.93 -28.797 3.342 1 73.31 105 LYS B CA 1
ATOM 1784 C C . LYS B 1 105 ? -11.664 -28.125 3.875 1 73.31 105 LYS B C 1
ATOM 1786 O O . LYS B 1 105 ? -11.234 -28.406 4.996 1 73.31 105 LYS B O 1
ATOM 1791 N N . VAL B 1 106 ? -11.008 -27.375 3.008 1 77.81 106 VAL B N 1
ATOM 1792 C CA . VAL B 1 106 ? -9.812 -26.656 3.426 1 77.81 106 VAL B CA 1
ATOM 1793 C C . VAL B 1 106 ? -10.195 -25.484 4.336 1 77.81 106 VAL B C 1
ATOM 1795 O O . VAL B 1 106 ? -11.094 -24.703 4.008 1 77.81 106 VAL B O 1
ATOM 1798 N N . VAL B 1 107 ? -9.734 -25.469 5.602 1 67.88 107 VAL B N 1
ATOM 1799 C CA . VAL B 1 107 ? -9.984 -24.359 6.512 1 67.88 107 VAL B CA 1
ATOM 1800 C C . VAL B 1 107 ? -8.828 -23.359 6.445 1 67.88 107 VAL B C 1
ATOM 1802 O O . VAL B 1 107 ? -7.668 -23.734 6.652 1 67.88 107 VAL B O 1
ATOM 1805 N N . ARG B 1 108 ? -9.172 -22.094 5.828 1 68.06 108 ARG B N 1
ATOM 1806 C CA . ARG B 1 108 ? -8.117 -21.109 5.66 1 68.06 108 ARG B CA 1
ATOM 1807 C C . ARG B 1 108 ? -8.258 -19.984 6.668 1 68.06 108 ARG B C 1
ATOM 1809 O O . ARG B 1 108 ? -9.367 -19.516 6.938 1 68.06 108 ARG B O 1
ATOM 1816 N N . ASN B 1 109 ? -7.27 -19.781 7.539 1 57.88 109 ASN B N 1
ATOM 1817 C CA . ASN B 1 109 ? -7.234 -18.594 8.383 1 57.88 109 ASN B CA 1
ATOM 1818 C C . ASN B 1 109 ? -6.695 -17.375 7.621 1 57.88 109 ASN B C 1
ATOM 1820 O O . ASN B 1 109 ? -5.492 -17.266 7.391 1 57.88 109 ASN B O 1
ATOM 1824 N N . VAL B 1 110 ? -7.383 -16.875 6.703 1 53.88 110 VAL B N 1
ATOM 1825 C CA . VAL B 1 110 ? -6.828 -15.828 5.855 1 53.88 110 VAL B CA 1
ATOM 1826 C C . VAL B 1 110 ? -7.199 -14.461 6.418 1 53.88 110 VAL B C 1
ATOM 1828 O O . VAL B 1 110 ? -8.328 -14.25 6.879 1 53.88 110 VAL B O 1
ATOM 1831 N N . ALA B 1 111 ? -6.203 -13.586 6.664 1 46.81 111 ALA B N 1
ATOM 1832 C CA . ALA B 1 111 ? -6.469 -12.219 7.105 1 46.81 111 ALA B CA 1
ATOM 1833 C C . ALA B 1 111 ? -7.008 -11.367 5.961 1 46.81 111 ALA B C 1
ATOM 1835 O O . ALA B 1 111 ? -6.445 -11.367 4.863 1 46.81 111 ALA B O 1
ATOM 1836 N N . VAL B 1 112 ? -8.344 -11.148 5.75 1 41.22 112 VAL B N 1
ATOM 1837 C CA . VAL B 1 112 ? -8.906 -10.164 4.832 1 41.22 112 VAL B CA 1
ATOM 1838 C C . VAL B 1 112 ? -8.312 -8.781 5.129 1 41.22 112 VAL B C 1
ATOM 1840 O O . VAL B 1 112 ? -8.453 -8.266 6.238 1 41.22 112 VAL B O 1
ATOM 1843 N N . ILE B 1 113 ? -7.156 -8.609 4.527 1 37.47 113 ILE B N 1
ATOM 1844 C CA . ILE B 1 113 ? -6.664 -7.262 4.789 1 37.47 113 ILE B CA 1
ATOM 1845 C C . ILE B 1 113 ? -7.336 -6.273 3.838 1 37.47 113 ILE B C 1
ATOM 1847 O O . ILE B 1 113 ? -7.691 -6.629 2.713 1 37.47 113 ILE B O 1
#